Protein AF-A0ABD1Y0M9-F1 (afdb_monomer)

Mean predicted aligned error: 11.29 Å

Organism: NCBI:txid41844

InterPro domains:
  IPR001214 SET domain [PF00856] (174-337)
  IPR001214 SET domain [PS50280] (162-358)
  IPR011990 Tetratricopeptide-like helical domain superfamily [G3DSA:1.25.40.10] (1-141)
  IPR011990 Tetratricopeptide-like helical domain superfamily [SSF48452] (4-120)
  IPR019734 Tetratricopeptide repeat [PS50005] (47-80)
  IPR019734 Tetratricopeptide repeat [SM00028] (5-38)
  IPR019734 Tetratricopeptide repeat [SM00028] (47-80)
  IPR019734 Tetratricopeptide repeat [SM00028] (81-114)
  IPR046341 SET domain superfamily [G3DSA:2.170.270.10] (165-348)
  IPR046341 SET domain superfamily [SSF82199] (162-340)
  IPR053209 Gramillin-biosynthesis-related methyltransferase [PTHR47643] (4-344)

Structure (mmCIF, N/CA/C/O backbone):
data_AF-A0ABD1Y0M9-F1
#
_entry.id   AF-A0ABD1Y0M9-F1
#
loop_
_atom_site.group_PDB
_atom_site.id
_atom_site.type_symbol
_atom_site.label_atom_id
_atom_site.label_alt_id
_atom_site.label_comp_id
_atom_site.label_asym_id
_atom_site.label_entity_id
_atom_site.label_seq_id
_atom_site.pdbx_PDB_ins_code
_atom_site.Cartn_x
_atom_site.Cartn_y
_atom_site.Cartn_z
_atom_site.occupancy
_atom_site.B_iso_or_equiv
_atom_site.auth_seq_id
_atom_site.auth_comp_id
_atom_site.auth_asym_id
_atom_site.auth_atom_id
_atom_site.pdbx_PDB_model_num
ATOM 1 N N . MET A 1 1 ? -15.358 -12.231 31.906 1.00 66.44 1 MET A N 1
ATOM 2 C CA . MET A 1 1 ? -15.657 -11.830 30.512 1.00 66.44 1 MET A CA 1
ATOM 3 C C . MET A 1 1 ? -15.621 -10.315 30.290 1.00 66.44 1 MET A C 1
ATOM 5 O O . MET A 1 1 ? -14.661 -9.851 29.698 1.00 66.44 1 MET A O 1
ATOM 9 N N . ALA A 1 2 ? -16.581 -9.506 30.767 1.00 76.12 2 ALA A N 1
ATOM 10 C CA . ALA A 1 2 ? -16.577 -8.058 30.468 1.00 76.12 2 ALA A CA 1
ATOM 11 C C . ALA A 1 2 ? -15.395 -7.284 31.095 1.00 76.12 2 ALA A C 1
ATOM 13 O O . ALA A 1 2 ? -14.711 -6.540 30.396 1.00 76.12 2 ALA A O 1
ATOM 14 N N . ALA A 1 3 ? -15.109 -7.511 32.383 1.00 83.81 3 ALA A N 1
ATOM 15 C CA . ALA A 1 3 ? -13.965 -6.899 33.075 1.00 83.81 3 ALA A CA 1
ATOM 16 C C . ALA A 1 3 ? -12.609 -7.335 32.486 1.00 83.81 3 ALA A C 1
ATOM 18 O O . ALA A 1 3 ? -11.657 -6.563 32.432 1.00 83.81 3 ALA A O 1
ATOM 19 N N . GLU A 1 4 ? -12.544 -8.572 32.000 1.00 89.62 4 GLU A N 1
ATOM 20 C CA . GLU A 1 4 ? -11.361 -9.136 31.354 1.00 89.62 4 GLU A CA 1
ATOM 21 C C . GLU A 1 4 ? -11.072 -8.460 30.009 1.00 89.62 4 GLU A C 1
ATOM 23 O O . GLU A 1 4 ? -9.933 -8.079 29.746 1.00 89.62 4 GLU A O 1
ATOM 28 N N . ALA A 1 5 ? -12.101 -8.234 29.187 1.00 90.62 5 ALA A N 1
ATOM 29 C CA . ALA A 1 5 ? -11.948 -7.501 27.937 1.00 90.62 5 ALA A CA 1
ATOM 30 C C . ALA A 1 5 ? -11.441 -6.069 28.182 1.00 90.62 5 ALA A C 1
ATOM 32 O O . ALA A 1 5 ? -10.483 -5.635 27.546 1.00 90.62 5 ALA A O 1
ATOM 33 N N . GLU A 1 6 ? -12.000 -5.338 29.147 1.00 91.69 6 GLU A N 1
ATOM 34 C CA . GLU A 1 6 ? -11.505 -3.985 29.442 1.00 91.69 6 GLU A CA 1
ATOM 35 C C . GLU A 1 6 ? -10.061 -3.988 29.973 1.00 91.69 6 GLU A C 1
ATOM 37 O O . GLU A 1 6 ? -9.256 -3.138 29.580 1.00 91.69 6 GLU A O 1
ATOM 42 N N . ALA A 1 7 ? -9.674 -4.990 30.772 1.00 94.75 7 ALA A N 1
ATOM 43 C CA . ALA A 1 7 ? -8.285 -5.163 31.197 1.00 94.75 7 ALA A CA 1
ATOM 44 C C . ALA A 1 7 ? -7.340 -5.419 30.006 1.00 94.75 7 ALA A C 1
ATOM 46 O O . ALA A 1 7 ? -6.258 -4.827 29.931 1.00 94.75 7 ALA A O 1
ATOM 47 N N . LEU A 1 8 ? -7.751 -6.252 29.041 1.00 96.56 8 LEU A N 1
ATOM 48 C CA . LEU A 1 8 ? -6.999 -6.501 27.807 1.00 96.56 8 LEU A CA 1
ATOM 49 C C . LEU A 1 8 ? -6.873 -5.230 26.962 1.00 96.56 8 LEU A C 1
ATOM 51 O O . LEU A 1 8 ? -5.774 -4.905 26.512 1.00 96.56 8 LEU A O 1
ATOM 55 N N . ARG A 1 9 ? -7.952 -4.457 26.811 1.00 94.50 9 ARG A N 1
ATOM 56 C CA . ARG A 1 9 ? -7.934 -3.172 26.098 1.00 94.50 9 ARG A CA 1
ATOM 57 C C . ARG A 1 9 ? -6.963 -2.182 26.741 1.00 94.50 9 ARG A C 1
ATOM 59 O O . ARG A 1 9 ? -6.143 -1.583 26.043 1.00 94.50 9 ARG A O 1
ATOM 66 N N . ALA A 1 10 ? -7.020 -2.024 28.063 1.00 96.50 10 ALA A N 1
ATOM 67 C CA . ALA A 1 10 ? -6.114 -1.145 28.800 1.00 96.50 10 ALA A CA 1
ATOM 68 C C . ALA A 1 10 ? -4.648 -1.591 28.657 1.00 96.50 10 ALA A C 1
ATOM 70 O O . ALA A 1 10 ? -3.761 -0.765 28.420 1.00 96.50 10 ALA A O 1
ATOM 71 N N . LYS A 1 11 ? -4.392 -2.905 28.727 1.00 97.00 11 LYS A N 1
ATOM 72 C CA . LYS A 1 11 ? -3.066 -3.489 28.491 1.00 97.00 11 LYS A CA 1
ATOM 73 C C . LYS A 1 11 ? -2.572 -3.215 27.069 1.00 97.00 11 LYS A C 1
ATOM 75 O O . LYS A 1 11 ? -1.427 -2.794 26.915 1.00 97.00 11 LYS A O 1
ATOM 80 N N . GLY A 1 12 ? -3.423 -3.387 26.057 1.00 96.50 12 GLY A N 1
ATOM 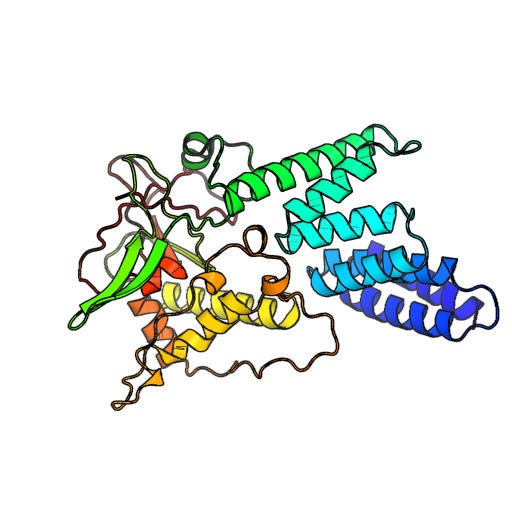81 C CA . GLY A 1 12 ? -3.114 -3.077 24.659 1.00 96.50 12 GLY A CA 1
ATOM 82 C C . GLY A 1 12 ? -2.705 -1.616 24.482 1.00 96.50 12 GLY A C 1
ATOM 83 O O . GLY A 1 12 ? -1.630 -1.336 23.958 1.00 96.50 12 GLY A O 1
ATOM 84 N N . LYS A 1 13 ? -3.483 -0.675 25.037 1.00 96.12 13 LYS A N 1
ATOM 85 C CA . LYS A 1 13 ? -3.160 0.763 25.003 1.00 96.12 13 LYS A CA 1
ATOM 86 C C . LYS A 1 13 ? -1.815 1.076 25.667 1.00 96.12 13 LYS A C 1
ATOM 88 O O . LYS A 1 13 ? -1.035 1.864 25.136 1.00 96.12 13 LYS A O 1
ATOM 93 N N . LYS A 1 14 ? -1.518 0.444 26.807 1.00 97.62 14 LYS A N 1
ATOM 94 C CA . LYS A 1 14 ? -0.235 0.603 27.510 1.00 97.62 14 LYS A CA 1
ATOM 95 C C . LYS A 1 14 ? 0.945 0.066 26.694 1.00 97.62 14 LYS A C 1
ATOM 97 O O . LYS A 1 14 ? 2.016 0.661 26.734 1.00 97.62 14 LYS A O 1
ATOM 102 N N . LEU A 1 15 ? 0.765 -1.041 25.973 1.00 96.62 15 LEU A N 1
ATOM 103 C CA . LEU A 1 15 ? 1.789 -1.590 25.079 1.00 96.62 15 LEU A CA 1
ATOM 104 C C . LEU A 1 15 ? 2.029 -0.675 23.872 1.00 96.62 15 LEU A C 1
ATOM 106 O O . LEU A 1 15 ? 3.187 -0.388 23.577 1.00 96.62 15 LEU A O 1
ATOM 110 N N . CYS A 1 16 ? 0.967 -0.134 23.261 1.00 94.69 16 CYS A N 1
ATOM 111 C CA . CYS A 1 16 ? 1.073 0.886 22.210 1.00 94.69 16 CYS A CA 1
ATOM 112 C C . CYS A 1 16 ? 1.871 2.107 22.681 1.00 94.69 16 CYS A C 1
ATOM 114 O O . CYS A 1 16 ? 2.810 2.521 22.015 1.00 94.69 16 CYS A O 1
ATOM 116 N N . GLY A 1 17 ? 1.560 2.640 23.869 1.00 94.81 17 GLY A N 1
ATOM 117 C CA . GLY A 1 17 ? 2.291 3.778 24.441 1.00 94.81 17 GLY A CA 1
ATOM 118 C C . GLY A 1 17 ? 3.767 3.494 24.757 1.00 94.81 17 GLY A C 1
ATOM 119 O O . GLY A 1 17 ? 4.521 4.423 25.011 1.00 94.81 17 GLY A O 1
ATOM 120 N N . ARG A 1 18 ? 4.186 2.222 24.744 1.00 95.94 18 ARG A N 1
ATOM 121 C CA . ARG A 1 18 ? 5.578 1.779 24.923 1.00 95.94 18 ARG A CA 1
ATOM 122 C C . ARG A 1 18 ? 6.242 1.347 23.611 1.00 95.94 18 ARG A C 1
ATOM 124 O O . ARG A 1 18 ? 7.329 0.785 23.662 1.00 95.94 18 ARG A O 1
ATOM 131 N N . GLY A 1 19 ? 5.575 1.505 22.465 1.00 93.56 19 GLY A N 1
ATOM 132 C CA . GLY A 1 19 ? 6.071 1.037 21.167 1.00 93.56 19 GLY A CA 1
ATOM 133 C C . GLY A 1 19 ? 6.140 -0.491 21.019 1.00 93.56 19 GLY A C 1
ATOM 134 O O . GLY A 1 19 ? 6.746 -0.992 20.079 1.00 93.56 19 GLY A O 1
ATOM 135 N N . ARG A 1 20 ? 5.527 -1.266 21.928 1.00 95.31 20 ARG A N 1
ATOM 136 C CA . ARG A 1 20 ? 5.522 -2.743 21.879 1.00 95.31 20 ARG A CA 1
ATOM 137 C C . ARG A 1 20 ? 4.388 -3.235 20.982 1.00 95.31 20 ARG A C 1
ATOM 139 O O . ARG A 1 20 ? 3.420 -3.832 21.458 1.00 95.31 20 ARG A O 1
ATOM 146 N N . TRP A 1 21 ? 4.489 -2.932 19.690 1.00 93.12 21 TRP A N 1
ATOM 147 C CA . TRP A 1 21 ? 3.417 -3.138 18.716 1.00 93.12 21 TRP A CA 1
ATOM 148 C C . TRP A 1 21 ? 3.050 -4.615 18.530 1.00 93.12 21 TRP A C 1
ATOM 150 O O . TRP A 1 21 ? 1.875 -4.957 18.622 1.00 93.12 21 TRP A O 1
ATOM 160 N N . SER A 1 22 ? 4.027 -5.516 18.388 1.00 93.12 22 SER A N 1
ATOM 161 C CA . SER A 1 22 ? 3.759 -6.949 18.170 1.00 93.12 22 SER A CA 1
ATOM 162 C C . SER A 1 22 ? 2.968 -7.574 19.323 1.00 93.12 22 SER A C 1
ATOM 164 O O . SER A 1 22 ? 2.003 -8.307 19.118 1.00 93.12 22 SER A O 1
ATOM 166 N N . GLU A 1 23 ? 3.307 -7.224 20.564 1.00 95.69 23 GLU A N 1
ATOM 167 C CA . GLU A 1 23 ? 2.558 -7.686 21.735 1.00 95.69 23 GLU A CA 1
ATOM 168 C C . GLU A 1 23 ? 1.188 -7.026 21.851 1.00 95.69 23 GLU A C 1
ATOM 170 O O . GLU A 1 23 ? 0.226 -7.676 22.266 1.00 95.69 23 GLU A O 1
ATOM 175 N N . ALA A 1 24 ? 1.077 -5.748 21.478 1.00 97.12 24 ALA A N 1
ATOM 176 C CA . ALA A 1 24 ? -0.209 -5.068 21.429 1.00 97.12 24 ALA A CA 1
ATOM 177 C C . ALA A 1 24 ? -1.159 -5.760 20.438 1.00 97.12 24 ALA A C 1
ATOM 179 O O . ALA A 1 24 ? -2.334 -5.924 20.762 1.00 97.12 24 ALA A O 1
ATOM 180 N N . ALA A 1 25 ? -0.660 -6.235 19.290 1.00 94.62 25 ALA A N 1
ATOM 181 C CA . ALA A 1 25 ? -1.461 -6.945 18.293 1.00 94.62 25 ALA A CA 1
ATOM 182 C C . ALA A 1 25 ? -2.063 -8.232 18.876 1.00 94.62 25 ALA A C 1
ATOM 184 O O . ALA A 1 25 ? -3.275 -8.448 18.789 1.00 94.62 25 ALA A O 1
ATOM 185 N N 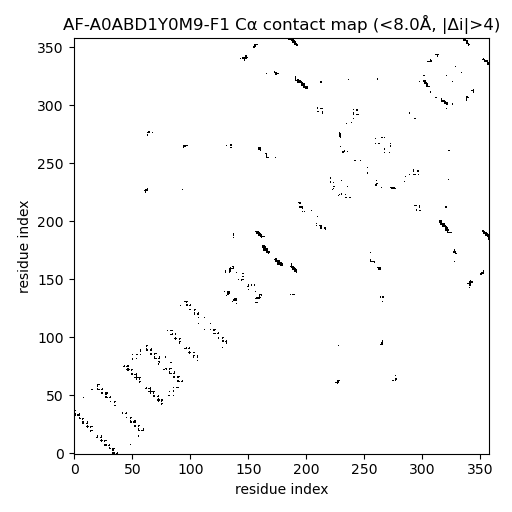. VAL A 1 26 ? -1.243 -9.033 19.568 1.00 96.50 26 VAL A N 1
ATOM 186 C CA . VAL A 1 26 ? -1.692 -10.256 20.257 1.00 96.50 26 VAL A CA 1
ATOM 187 C C . VAL A 1 26 ? -2.724 -9.934 21.340 1.00 96.50 26 VAL A C 1
ATOM 189 O O . VAL A 1 26 ? -3.745 -10.613 21.456 1.00 96.50 26 VAL A O 1
ATOM 192 N N . VAL A 1 27 ? -2.488 -8.888 22.139 1.00 97.62 27 VAL A N 1
ATOM 193 C CA . VAL A 1 27 ? -3.411 -8.486 23.212 1.00 97.62 27 VAL A CA 1
ATOM 194 C C . VAL A 1 27 ? -4.746 -7.990 22.655 1.00 97.62 27 VAL A C 1
ATOM 196 O O . VAL A 1 27 ? -5.787 -8.355 23.200 1.00 97.62 27 VAL A O 1
ATOM 199 N N . TYR A 1 28 ? -4.750 -7.218 21.566 1.00 97.75 28 TYR A N 1
ATOM 200 C CA . TYR A 1 28 ? -5.996 -6.808 20.920 1.00 97.75 28 TYR A CA 1
ATOM 201 C C . TYR A 1 28 ? -6.717 -7.969 20.227 1.00 97.75 28 TYR A C 1
ATOM 203 O O . TYR A 1 28 ? -7.943 -7.975 20.212 1.00 97.75 28 TYR A O 1
ATOM 211 N N . GLY A 1 29 ? -5.998 -8.979 19.722 1.00 96.75 29 GLY A N 1
ATOM 212 C CA . GLY A 1 29 ? -6.616 -10.231 19.271 1.00 96.75 29 GLY A CA 1
ATOM 213 C C . GLY A 1 29 ? -7.406 -10.904 20.394 1.00 96.75 29 GLY A C 1
ATOM 214 O O . GLY A 1 29 ? -8.612 -11.094 20.270 1.00 96.75 29 GLY A O 1
ATOM 215 N N . LYS A 1 30 ? -6.763 -11.107 21.552 1.00 97.06 30 LYS A N 1
ATOM 216 C CA . LYS A 1 30 ? -7.428 -11.643 22.753 1.00 97.06 30 LYS A CA 1
ATOM 217 C C . LYS A 1 30 ? -8.604 -10.778 23.210 1.00 97.06 30 LYS A C 1
ATOM 219 O O . LYS A 1 30 ? -9.618 -11.310 23.647 1.00 97.06 30 LYS A O 1
ATOM 224 N N . TYR A 1 31 ? -8.481 -9.451 23.116 1.00 97.00 31 TYR A N 1
ATOM 225 C CA . TYR A 1 31 ? -9.579 -8.529 23.415 1.00 97.00 31 TYR A CA 1
ATOM 226 C C . TYR A 1 31 ? -10.792 -8.792 22.519 1.00 97.00 31 TYR A C 1
ATOM 228 O O . TYR A 1 31 ? -11.898 -8.938 23.030 1.00 97.00 31 TYR A O 1
ATOM 236 N N . ILE A 1 32 ? -10.586 -8.879 21.203 1.00 96.81 32 ILE A N 1
ATOM 237 C CA . ILE A 1 32 ? -11.658 -9.130 20.233 1.00 96.81 32 ILE A CA 1
ATOM 238 C C . ILE A 1 32 ? -12.340 -10.473 20.526 1.00 96.81 32 ILE A C 1
ATOM 240 O O . ILE A 1 32 ? -13.568 -10.523 20.582 1.00 96.81 32 ILE A O 1
ATOM 244 N N . ASP A 1 33 ? -11.574 -11.532 20.794 1.00 95.50 33 ASP A N 1
ATOM 245 C CA . ASP A 1 33 ? -12.122 -12.861 21.104 1.00 95.50 33 ASP A CA 1
ATOM 246 C C . ASP A 1 33 ? -12.926 -12.870 22.415 1.00 95.50 33 ASP A C 1
ATOM 248 O O . ASP A 1 33 ? -14.038 -13.410 22.486 1.00 95.50 33 ASP A O 1
ATOM 252 N N . ALA A 1 34 ? -12.415 -12.192 23.448 1.00 94.81 34 ALA A N 1
ATOM 253 C CA . ALA A 1 34 ? -13.108 -12.029 24.722 1.00 94.81 34 ALA A CA 1
ATOM 254 C C . ALA A 1 34 ? -14.395 -11.197 24.590 1.00 94.81 34 ALA A C 1
ATOM 256 O O . ALA A 1 34 ? -15.365 -11.451 25.305 1.00 94.81 34 ALA A O 1
ATOM 257 N N . VAL A 1 35 ? -14.425 -10.204 23.694 1.00 95.06 35 VAL A N 1
ATOM 258 C CA . VAL A 1 35 ? -15.628 -9.411 23.394 1.00 95.06 35 VAL A CA 1
ATOM 259 C C . VAL A 1 35 ? -16.645 -10.235 22.608 1.00 95.06 35 VAL A C 1
ATOM 261 O O . VAL A 1 35 ? -17.814 -10.230 22.977 1.00 95.06 35 VAL A O 1
ATOM 264 N N . ARG A 1 36 ? -16.225 -10.995 21.587 1.00 93.31 36 ARG A N 1
ATOM 265 C CA . ARG A 1 36 ? -17.115 -11.886 20.813 1.00 93.31 36 ARG A CA 1
ATOM 266 C C . ARG A 1 36 ? -17.819 -12.926 21.689 1.00 93.31 36 ARG A C 1
ATOM 268 O O . ARG A 1 36 ? -18.944 -13.309 21.399 1.00 93.31 36 ARG A O 1
ATOM 275 N N . SER A 1 37 ? -17.165 -13.349 22.769 1.00 90.12 37 SER A N 1
ATOM 276 C CA . SER A 1 37 ? -17.691 -14.337 23.718 1.00 90.12 37 SER A CA 1
ATOM 277 C C . SER A 1 37 ? -18.644 -13.748 24.775 1.00 90.12 37 SER A C 1
ATOM 279 O O . SER A 1 37 ? -19.160 -14.483 25.619 1.00 90.12 37 SER A O 1
ATOM 281 N N . GLN A 1 38 ? -18.863 -12.427 24.798 1.00 91.06 38 GLN A N 1
ATOM 282 C CA . GLN A 1 38 ? -19.784 -11.787 25.743 1.00 91.06 38 GLN A CA 1
ATOM 283 C C . GLN A 1 38 ? -21.241 -11.930 25.294 1.00 91.06 38 GLN A C 1
ATOM 285 O O . GLN A 1 38 ? -21.560 -11.857 24.112 1.00 91.06 38 GLN A O 1
ATOM 290 N N . LYS A 1 39 ? -22.144 -12.075 26.269 1.00 82.88 39 LYS A N 1
ATOM 291 C CA . LYS A 1 39 ? -23.590 -11.964 26.048 1.00 82.88 39 LYS A CA 1
ATOM 292 C C . LYS A 1 39 ? -23.993 -10.486 26.113 1.00 82.88 39 LYS A C 1
ATOM 294 O O . LYS A 1 39 ? -23.593 -9.802 27.054 1.00 82.88 39 LYS A O 1
ATOM 299 N N . GLY A 1 40 ? -24.797 -10.019 25.158 1.00 82.62 40 GLY A N 1
ATOM 300 C CA . GLY A 1 40 ? -25.313 -8.644 25.109 1.00 82.62 40 GLY A CA 1
ATOM 301 C C . GLY A 1 40 ? -24.724 -7.803 23.974 1.00 82.62 40 GLY A C 1
ATOM 302 O O . GLY A 1 40 ? -24.186 -8.333 23.004 1.00 82.62 40 GLY A O 1
ATOM 303 N N . GLU A 1 41 ? -24.853 -6.481 24.082 1.00 85.62 41 GLU A N 1
ATOM 304 C CA . GLU A 1 41 ? -24.413 -5.550 23.043 1.00 85.62 41 GLU A CA 1
ATOM 305 C C . GLU A 1 41 ? -22.884 -5.397 23.037 1.00 85.62 41 GLU A C 1
ATOM 307 O O . GLU A 1 41 ? -22.274 -4.812 23.931 1.00 85.62 41 GLU A O 1
ATOM 312 N N . VAL A 1 42 ? -22.253 -5.972 22.012 1.00 92.56 42 VAL A N 1
ATOM 313 C CA . VAL A 1 42 ? -20.788 -6.016 21.853 1.00 92.56 42 VAL A CA 1
ATOM 314 C C . VAL A 1 42 ? -20.286 -5.202 20.662 1.00 92.56 42 VAL A C 1
ATOM 316 O O . VAL A 1 42 ? -19.078 -5.047 20.490 1.00 92.56 42 VAL A O 1
ATOM 319 N N . ARG A 1 43 ? -21.203 -4.666 19.845 1.00 94.38 43 ARG A N 1
ATOM 320 C CA . ARG A 1 43 ? -20.916 -3.996 18.569 1.00 94.38 43 ARG A CA 1
ATOM 321 C C . ARG A 1 43 ? -19.874 -2.890 18.722 1.00 94.38 43 ARG A C 1
ATOM 323 O O . ARG A 1 43 ? -18.833 -2.949 18.077 1.00 94.38 43 ARG A O 1
ATOM 330 N N . GLU A 1 44 ? -20.109 -1.940 19.624 1.00 95.06 44 GLU A N 1
ATOM 331 C CA . GLU A 1 44 ? -19.200 -0.812 19.866 1.00 95.06 44 GLU A CA 1
ATOM 332 C C . GLU A 1 44 ? -17.804 -1.278 20.320 1.00 95.06 44 GLU A C 1
ATOM 334 O O . GLU A 1 44 ? -16.776 -0.815 19.823 1.00 95.06 44 GLU A O 1
ATOM 339 N N . LYS A 1 45 ? -17.743 -2.265 21.221 1.00 95.06 45 LYS A N 1
ATOM 340 C CA . LYS A 1 45 ? -16.474 -2.824 21.712 1.00 95.06 45 LYS A CA 1
ATOM 341 C C . LYS A 1 45 ? -15.687 -3.513 20.599 1.00 95.06 45 LYS A C 1
ATOM 343 O O . LYS A 1 45 ? -14.467 -3.367 20.534 1.00 95.06 45 LYS A O 1
ATOM 348 N N . LEU A 1 46 ? -16.369 -4.229 19.703 1.00 96.69 46 LEU A N 1
ATOM 349 C CA . LEU A 1 46 ? -15.739 -4.852 18.539 1.00 96.69 46 LEU A CA 1
ATOM 350 C C . LEU A 1 46 ? -15.193 -3.806 17.566 1.00 96.69 46 LEU A C 1
ATOM 352 O O . LEU A 1 46 ? -14.040 -3.931 17.157 1.00 96.69 46 LEU A O 1
ATOM 356 N N . VAL A 1 47 ? -15.962 -2.752 17.262 1.00 98.06 47 VAL A N 1
ATOM 357 C CA . VAL A 1 47 ? -15.501 -1.619 16.435 1.00 98.06 47 VAL A CA 1
ATOM 358 C C . VAL A 1 47 ? -14.203 -1.052 17.003 1.00 98.06 47 VAL A C 1
ATOM 360 O O . VAL A 1 47 ? -13.210 -0.925 16.288 1.00 98.06 47 VAL A O 1
ATOM 363 N N . ILE A 1 48 ? -14.171 -0.775 18.308 1.00 96.56 48 ILE A N 1
ATOM 364 C CA . ILE A 1 48 ? -12.985 -0.250 18.987 1.00 96.56 48 ILE A CA 1
ATOM 365 C C . ILE A 1 48 ? -11.817 -1.243 18.931 1.00 96.56 48 ILE A C 1
ATOM 367 O O . ILE A 1 48 ? -10.675 -0.830 18.715 1.00 96.56 48 ILE A O 1
ATOM 371 N N . GLY A 1 49 ? -12.084 -2.533 19.135 1.00 97.25 49 GLY A N 1
ATOM 372 C CA . GLY A 1 49 ? -11.081 -3.596 19.119 1.00 97.25 49 GLY A CA 1
ATOM 373 C C . GLY A 1 49 ? -10.382 -3.710 17.778 1.00 97.25 49 GLY A C 1
ATOM 374 O O . GLY A 1 49 ? -9.161 -3.564 17.718 1.00 97.25 49 GLY A O 1
ATOM 375 N N . TYR A 1 50 ? -11.157 -3.892 16.709 1.00 98.44 50 TYR A N 1
ATOM 376 C CA . TYR A 1 50 ? -10.623 -3.944 15.352 1.00 98.44 50 TYR A CA 1
ATOM 377 C C . TYR A 1 50 ? -9.931 -2.639 14.977 1.00 98.44 50 TYR A C 1
ATOM 379 O O . TYR A 1 50 ? -8.797 -2.660 14.521 1.00 98.44 50 TYR A O 1
ATOM 387 N N . SER A 1 51 ? -10.545 -1.486 15.255 1.00 98.44 51 SER A N 1
ATOM 388 C CA . SER A 1 51 ? -9.943 -0.199 14.910 1.00 98.44 51 SER A CA 1
ATOM 389 C C . SER A 1 51 ? -8.590 -0.004 15.607 1.00 98.44 51 SER A C 1
ATOM 391 O O . SER A 1 51 ? -7.623 0.427 14.985 1.00 98.44 51 SER A O 1
ATOM 393 N N . ASN A 1 52 ? -8.475 -0.332 16.898 1.00 98.00 52 ASN A N 1
ATOM 394 C CA . ASN A 1 52 ? -7.200 -0.220 17.608 1.00 98.00 52 ASN A CA 1
ATOM 395 C C . ASN A 1 52 ? -6.166 -1.232 17.116 1.00 98.00 52 ASN A C 1
ATOM 397 O O . ASN A 1 52 ? -4.993 -0.878 17.020 1.00 98.00 52 ASN A O 1
ATOM 401 N N . ARG A 1 53 ? -6.581 -2.459 16.784 1.00 97.94 53 ARG A N 1
ATOM 402 C CA . ARG A 1 53 ? -5.677 -3.460 16.217 1.00 97.94 53 ARG A CA 1
ATOM 403 C C . ARG A 1 53 ? -5.198 -3.060 14.818 1.00 97.94 53 ARG A C 1
ATOM 405 O O . ARG A 1 53 ? -4.009 -3.185 14.559 1.00 97.94 53 ARG A O 1
ATOM 412 N N . ALA A 1 54 ? -6.053 -2.441 14.001 1.00 98.19 54 ALA A N 1
ATOM 413 C CA . ALA A 1 54 ? -5.671 -1.847 12.722 1.00 98.19 54 ALA A CA 1
ATOM 414 C C . ALA A 1 54 ? -4.574 -0.783 12.876 1.00 98.19 54 ALA A C 1
ATOM 416 O O . ALA A 1 54 ? -3.629 -0.768 12.098 1.00 98.19 54 ALA A O 1
ATOM 417 N N . GLU A 1 55 ? -4.634 0.074 13.906 1.00 97.94 55 GLU A N 1
ATOM 418 C CA . GLU A 1 55 ? -3.524 1.002 14.185 1.00 97.94 55 GLU A CA 1
ATOM 419 C C . GLU A 1 55 ? -2.230 0.260 14.483 1.00 97.94 55 GLU A C 1
ATOM 421 O O . GLU A 1 55 ? -1.182 0.623 13.967 1.00 97.94 55 GLU A O 1
ATOM 426 N N . VAL A 1 56 ? -2.295 -0.777 15.319 1.00 97.38 56 VAL A N 1
ATOM 427 C CA . VAL A 1 56 ? -1.112 -1.569 15.654 1.00 97.38 56 VAL A CA 1
ATOM 428 C C . VAL A 1 56 ? -0.529 -2.222 14.404 1.00 97.38 56 VAL A C 1
ATOM 430 O O . VAL A 1 56 ? 0.684 -2.192 14.223 1.00 97.38 56 VAL A O 1
ATOM 433 N N . TRP A 1 57 ? -1.376 -2.744 13.518 1.00 94.38 57 TRP A N 1
ATOM 434 C CA . TRP A 1 57 ? -0.947 -3.293 12.238 1.00 94.38 57 TRP A CA 1
ATOM 435 C C . TRP A 1 57 ? -0.300 -2.247 11.328 1.00 94.38 57 TRP A C 1
ATOM 437 O O . TRP A 1 57 ? 0.742 -2.538 10.751 1.00 94.38 57 TRP A O 1
ATOM 447 N N . LEU A 1 58 ? -0.825 -1.016 11.271 1.00 93.38 58 LEU A N 1
ATOM 448 C CA . LEU A 1 58 ? -0.178 0.088 10.548 1.00 93.38 58 LEU A CA 1
ATOM 449 C C . LEU A 1 58 ? 1.229 0.382 11.088 1.00 93.38 58 LEU A C 1
ATOM 451 O O . LEU A 1 58 ? 2.145 0.603 10.302 1.00 93.38 58 LEU A O 1
ATOM 455 N N . GLN A 1 59 ? 1.415 0.362 12.412 1.00 94.75 59 GLN A N 1
ATOM 456 C CA . GLN A 1 59 ? 2.726 0.590 13.040 1.00 94.75 59 GLN A CA 1
ATOM 457 C C . GLN A 1 59 ? 3.697 -0.578 12.822 1.00 94.75 59 GLN A C 1
ATOM 459 O O . GLN A 1 59 ? 4.904 -0.374 12.738 1.00 94.75 59 GLN A O 1
ATOM 464 N N . LEU A 1 60 ? 3.171 -1.798 12.695 1.00 88.25 60 LEU A N 1
ATOM 465 C CA . LEU A 1 60 ? 3.926 -2.991 12.296 1.00 88.25 60 LEU A CA 1
ATOM 466 C C . LEU A 1 60 ? 4.166 -3.075 10.785 1.00 88.25 60 LEU A C 1
ATOM 468 O O . LEU A 1 60 ? 4.769 -4.041 10.331 1.00 88.25 60 LEU A O 1
ATOM 472 N N . GLN A 1 61 ? 3.673 -2.099 10.020 1.00 87.69 61 GLN A N 1
ATOM 473 C CA . GLN A 1 61 ? 3.691 -2.085 8.559 1.00 87.69 61 GLN A CA 1
ATOM 474 C C . GLN A 1 61 ? 2.964 -3.281 7.909 1.00 87.69 61 GLN A C 1
ATOM 476 O O . GLN A 1 61 ? 3.102 -3.558 6.722 1.00 87.69 61 GLN A O 1
ATOM 481 N N . ASN A 1 62 ? 2.095 -3.958 8.661 1.00 85.75 62 ASN A N 1
ATOM 482 C CA . ASN A 1 62 ? 1.226 -5.002 8.137 1.00 85.75 62 ASN A CA 1
ATOM 483 C C . ASN A 1 62 ? -0.079 -4.376 7.620 1.00 85.75 62 ASN A C 1
ATOM 485 O O . ASN A 1 62 ? -1.139 -4.434 8.248 1.00 85.75 62 ASN A O 1
ATOM 489 N N . TYR A 1 63 ? 0.017 -3.689 6.484 1.00 87.12 63 TYR A N 1
ATOM 490 C CA . TYR A 1 63 ? -1.072 -2.871 5.935 1.00 87.12 63 TYR A CA 1
ATOM 491 C C . TYR A 1 63 ? -2.284 -3.701 5.497 1.00 87.12 63 TYR A C 1
ATOM 493 O O . TYR A 1 63 ? -3.419 -3.249 5.600 1.00 87.12 63 TYR A O 1
ATOM 501 N N . ALA A 1 64 ? -2.024 -4.941 5.100 1.00 84.19 64 ALA A N 1
ATOM 502 C CA . ALA A 1 64 ? -2.975 -6.013 4.861 1.00 84.19 64 ALA A CA 1
ATOM 503 C C . ALA A 1 64 ? -3.964 -6.234 6.013 1.00 84.19 64 ALA A C 1
ATOM 505 O O . ALA A 1 64 ? -5.169 -6.011 5.888 1.00 84.19 64 ALA A O 1
ATOM 506 N N . ASN A 1 65 ? -3.427 -6.622 7.171 1.00 87.94 65 ASN A N 1
ATOM 507 C CA . ASN A 1 65 ? -4.216 -6.849 8.374 1.00 87.94 65 ASN A CA 1
ATOM 508 C C . ASN A 1 65 ? -4.840 -5.548 8.892 1.00 87.94 65 ASN A C 1
ATOM 510 O O . ASN A 1 65 ? -5.936 -5.567 9.452 1.00 87.94 65 ASN A O 1
ATOM 514 N N . ALA A 1 66 ? -4.166 -4.408 8.696 1.00 93.50 66 ALA A N 1
ATOM 515 C CA . ALA A 1 66 ? -4.736 -3.108 9.026 1.00 93.50 66 ALA A CA 1
ATOM 516 C C . ALA A 1 66 ? -5.990 -2.794 8.200 1.00 93.50 66 ALA A C 1
ATOM 518 O O . ALA A 1 66 ? -6.959 -2.279 8.759 1.00 93.50 66 ALA A O 1
ATOM 519 N N . LEU A 1 67 ? -5.970 -3.099 6.898 1.00 93.62 67 LEU A N 1
ATOM 520 C CA . LEU A 1 67 ? -7.107 -2.908 6.006 1.00 93.62 67 LEU A CA 1
ATOM 521 C C . LEU A 1 67 ? -8.277 -3.811 6.416 1.00 93.62 67 LEU A C 1
ATOM 523 O O . LEU A 1 67 ? -9.356 -3.283 6.670 1.00 93.62 67 LEU A O 1
ATOM 527 N N . ASP A 1 68 ? -8.046 -5.118 6.590 1.00 93.12 68 ASP A N 1
ATOM 528 C CA . ASP A 1 68 ? -9.080 -6.081 7.018 1.00 93.12 68 ASP A CA 1
ATOM 529 C C . ASP A 1 68 ? -9.721 -5.674 8.357 1.00 93.12 68 ASP A C 1
ATOM 531 O O . ASP A 1 68 ? -10.945 -5.599 8.480 1.00 93.12 68 ASP A O 1
ATOM 535 N N . ASP A 1 69 ? -8.919 -5.322 9.367 1.00 97.38 69 ASP A N 1
ATOM 536 C CA . ASP A 1 69 ? -9.460 -4.871 10.651 1.00 97.38 69 ASP A CA 1
ATOM 537 C C . ASP A 1 69 ? -10.218 -3.538 10.533 1.00 97.38 69 ASP A C 1
ATOM 539 O O . ASP A 1 69 ? -11.279 -3.365 11.142 1.00 97.38 69 ASP A O 1
ATOM 543 N N . ALA A 1 70 ? -9.713 -2.579 9.753 1.00 98.06 70 ALA A N 1
ATOM 544 C CA . ALA A 1 70 ? -10.421 -1.323 9.532 1.00 98.06 70 ALA A CA 1
ATOM 545 C C . ALA A 1 70 ? -11.770 -1.563 8.836 1.00 98.06 70 ALA A C 1
ATOM 547 O O . ALA A 1 70 ? -12.769 -0.967 9.238 1.00 98.06 70 ALA A O 1
ATOM 548 N N . GLU A 1 71 ? -11.827 -2.463 7.856 1.00 97.00 71 GLU A N 1
ATOM 549 C CA . GLU A 1 71 ? -13.056 -2.832 7.156 1.00 97.00 71 GLU A CA 1
ATOM 550 C C . GLU A 1 71 ? -14.044 -3.554 8.060 1.00 97.00 71 GLU A C 1
ATOM 552 O O . GLU A 1 71 ? -15.198 -3.143 8.119 1.00 97.00 71 GLU A O 1
ATOM 557 N N . ARG A 1 72 ? -13.601 -4.524 8.866 1.00 97.25 72 ARG A N 1
ATOM 558 C CA . ARG A 1 72 ? -14.465 -5.183 9.863 1.00 97.25 72 ARG A CA 1
ATOM 559 C C . ARG A 1 72 ? -15.055 -4.193 10.857 1.00 97.25 72 ARG A C 1
ATOM 561 O O . ARG A 1 72 ? -16.223 -4.308 11.230 1.00 97.25 72 ARG A O 1
ATOM 568 N N . ALA A 1 73 ? -14.270 -3.206 11.284 1.00 98.25 73 ALA A N 1
ATOM 569 C CA . ALA A 1 73 ? -14.777 -2.131 12.125 1.00 98.25 73 ALA A CA 1
ATOM 570 C C . ALA A 1 73 ? -15.843 -1.295 11.398 1.00 98.25 73 ALA A C 1
ATOM 572 O O . ALA A 1 73 ? -16.840 -0.939 12.015 1.00 98.25 73 ALA A O 1
ATOM 573 N N . LEU A 1 74 ? -15.659 -1.004 10.107 1.00 97.94 74 LEU A N 1
ATOM 574 C CA . LEU A 1 74 ? -16.592 -0.211 9.296 1.00 97.94 74 LEU A CA 1
ATOM 575 C C . LEU A 1 74 ? -17.846 -0.988 8.877 1.00 97.94 74 LEU A C 1
ATOM 577 O O . LEU A 1 74 ? -18.903 -0.386 8.744 1.00 97.94 74 LEU A O 1
ATOM 581 N N . THR A 1 75 ? -17.780 -2.312 8.731 1.00 97.62 75 THR A N 1
ATOM 582 C CA . THR A 1 75 ? -18.975 -3.157 8.578 1.00 97.62 75 THR A CA 1
ATOM 583 C C . THR A 1 75 ? -19.869 -3.047 9.810 1.00 97.62 75 THR A C 1
ATOM 585 O O . THR A 1 75 ? -21.093 -3.039 9.702 1.00 97.62 75 THR A O 1
ATOM 588 N N . LEU A 1 76 ? -19.257 -2.943 10.994 1.00 97.25 76 LEU A N 1
ATOM 589 C CA . LEU A 1 76 ? -19.979 -2.770 12.246 1.00 97.25 76 LEU A CA 1
ATOM 590 C C . LEU A 1 76 ? -20.398 -1.318 12.480 1.00 97.25 76 LEU A C 1
ATOM 592 O O . LEU A 1 76 ? -21.491 -1.104 12.980 1.00 97.25 76 LEU A O 1
ATOM 596 N N . ASP A 1 77 ? -19.590 -0.320 12.148 1.00 97.19 77 ASP A N 1
ATOM 597 C CA . ASP A 1 77 ? -19.923 1.099 12.317 1.00 97.19 77 ASP A CA 1
ATOM 598 C C . ASP A 1 77 ? -19.369 1.923 11.139 1.00 97.19 77 ASP A C 1
ATOM 600 O O . ASP A 1 77 ? -18.247 2.436 11.208 1.00 97.19 77 ASP A O 1
ATOM 604 N N . PRO A 1 78 ? -20.135 2.046 10.034 1.00 96.12 78 PRO A N 1
ATOM 605 C CA . PRO A 1 78 ? -19.682 2.728 8.821 1.00 96.12 78 PRO A CA 1
ATOM 606 C C . PRO A 1 78 ? -19.190 4.173 9.022 1.00 96.12 78 PRO A C 1
ATOM 608 O O . PRO A 1 78 ? -18.193 4.555 8.403 1.00 96.12 78 PRO A O 1
ATOM 611 N N . PRO A 1 79 ? -19.817 5.017 9.869 1.00 94.56 79 PRO A N 1
ATOM 612 C CA . PRO A 1 79 ? -19.331 6.375 10.085 1.00 94.56 79 PRO A CA 1
ATOM 613 C C . PRO A 1 79 ? -18.100 6.477 11.002 1.00 94.56 79 PRO A C 1
ATOM 615 O O . PRO A 1 79 ? -17.595 7.598 11.143 1.00 94.56 79 PRO A O 1
ATOM 618 N N . HIS A 1 80 ? -17.592 5.380 11.584 1.00 96.31 80 HIS A N 1
ATOM 619 C CA . HIS A 1 80 ? -16.517 5.408 12.582 1.00 96.31 80 HIS A CA 1
ATOM 620 C C . HIS A 1 80 ? -15.233 6.079 12.062 1.00 96.31 80 HIS A C 1
ATOM 622 O O . HIS A 1 80 ? -14.444 5.504 11.302 1.00 96.31 80 HIS A O 1
ATOM 628 N N . LEU A 1 81 ? -14.986 7.306 12.534 1.00 95.81 81 LEU A N 1
ATOM 629 C CA . LEU A 1 81 ? -13.950 8.202 12.013 1.00 95.81 81 LEU A CA 1
ATOM 630 C C . LEU A 1 81 ? -12.549 7.574 12.015 1.00 95.81 81 LEU A C 1
ATOM 632 O O . LEU A 1 81 ? -11.850 7.602 11.004 1.00 95.81 81 LEU A O 1
ATOM 636 N N . LYS A 1 82 ? -12.137 6.973 13.138 1.00 96.19 82 LYS A N 1
ATOM 637 C CA . LYS A 1 82 ? -10.787 6.400 13.271 1.00 96.19 82 LYS A CA 1
ATOM 638 C C . LYS A 1 82 ? -10.572 5.212 12.339 1.00 96.19 82 LYS A C 1
ATOM 640 O O . LYS A 1 82 ? -9.470 5.051 11.826 1.00 96.19 82 LYS A O 1
ATOM 645 N N . SER A 1 83 ? -11.602 4.397 12.103 1.00 98.12 83 SER A N 1
ATOM 646 C CA . SER A 1 83 ? -11.492 3.265 11.174 1.00 98.12 83 SER A CA 1
ATOM 647 C C . SER A 1 83 ? -11.404 3.728 9.726 1.00 98.12 83 SER A C 1
ATOM 649 O O . SER A 1 83 ? -10.587 3.187 8.992 1.00 98.12 83 SER A O 1
ATOM 651 N N . LEU A 1 84 ? -12.149 4.767 9.330 1.00 98.06 84 LEU A N 1
ATOM 652 C CA . LEU A 1 84 ? -12.025 5.364 7.994 1.00 98.06 84 LEU A CA 1
ATOM 653 C C . LEU A 1 84 ? -10.610 5.894 7.742 1.00 98.06 84 LEU A C 1
ATOM 655 O O . LEU A 1 84 ? -10.013 5.596 6.712 1.00 98.06 84 LEU A O 1
ATOM 659 N N . VAL A 1 85 ? -10.037 6.624 8.706 1.00 97.62 85 VAL A N 1
ATOM 660 C CA . VAL A 1 85 ? -8.664 7.141 8.580 1.00 97.62 85 VAL A CA 1
ATOM 661 C C . VAL A 1 85 ? -7.650 6.002 8.488 1.00 97.62 85 VAL A C 1
ATOM 663 O O . VAL A 1 85 ? -6.730 6.056 7.674 1.00 97.62 85 VAL A O 1
ATOM 666 N N . ARG A 1 86 ? -7.810 4.951 9.300 1.00 98.12 86 ARG A N 1
ATOM 667 C CA . ARG A 1 86 ? -6.931 3.773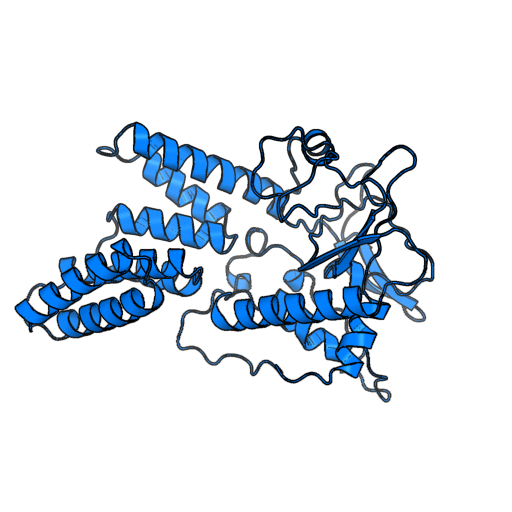 9.270 1.00 98.12 86 ARG A CA 1
ATOM 668 C C . ARG A 1 86 ? -7.050 3.007 7.954 1.00 98.12 86 ARG A C 1
ATOM 670 O O . ARG A 1 86 ? -6.017 2.637 7.409 1.00 98.12 86 ARG A O 1
ATOM 677 N N . LYS A 1 87 ? -8.263 2.864 7.407 1.00 97.88 87 LYS A N 1
ATOM 678 C CA . LYS A 1 87 ? -8.503 2.298 6.072 1.00 97.88 87 LYS A CA 1
ATOM 679 C C . LYS A 1 87 ? -7.786 3.111 4.994 1.00 97.88 87 LYS A C 1
ATOM 681 O O . LYS A 1 87 ? -7.031 2.538 4.220 1.00 97.88 87 LYS A O 1
ATOM 686 N N . ALA A 1 88 ? -7.947 4.435 4.980 1.00 97.88 88 ALA A N 1
ATOM 687 C CA . ALA A 1 88 ? -7.284 5.299 4.001 1.00 97.88 88 ALA A CA 1
ATOM 688 C C . ALA A 1 88 ? -5.749 5.220 4.093 1.00 97.88 88 ALA A C 1
ATOM 690 O O . ALA A 1 88 ? -5.070 5.109 3.077 1.00 97.88 88 ALA A O 1
ATOM 691 N N . ARG A 1 89 ? -5.193 5.204 5.314 1.00 95.94 89 ARG A N 1
ATOM 692 C CA . ARG A 1 89 ? -3.750 5.011 5.543 1.00 95.94 89 ARG A CA 1
ATOM 693 C C . ARG A 1 89 ? -3.265 3.640 5.069 1.00 95.94 89 ARG A C 1
ATOM 695 O O . ARG A 1 89 ? -2.214 3.572 4.441 1.00 95.94 89 ARG A O 1
ATOM 702 N N . ALA A 1 90 ? -4.019 2.576 5.351 1.00 93.38 90 ALA A N 1
ATOM 703 C CA . ALA A 1 90 ? -3.694 1.224 4.903 1.00 93.38 90 ALA A CA 1
ATOM 704 C C . ALA A 1 90 ? -3.715 1.129 3.371 1.00 93.38 90 ALA A C 1
ATOM 706 O O . ALA A 1 90 ? -2.759 0.631 2.790 1.00 93.38 90 ALA A O 1
ATOM 707 N N . LEU A 1 91 ? -4.740 1.684 2.715 1.00 93.25 91 LEU A N 1
ATOM 708 C CA . LEU A 1 91 ? -4.834 1.745 1.252 1.00 93.25 91 LEU A CA 1
ATOM 709 C C . LEU A 1 91 ? -3.666 2.523 0.635 1.00 93.25 91 LEU A C 1
ATOM 711 O O . LEU A 1 91 ? -3.030 2.015 -0.282 1.00 93.25 91 LEU A O 1
ATOM 715 N N . SER A 1 92 ? -3.319 3.703 1.164 1.00 91.81 92 SER A N 1
ATOM 716 C CA . SER A 1 92 ? -2.144 4.456 0.697 1.00 91.81 92 SER A CA 1
ATOM 717 C C . SER A 1 92 ? -0.848 3.654 0.826 1.00 91.81 92 SER A C 1
ATOM 719 O O . SER A 1 92 ? -0.018 3.686 -0.077 1.00 91.81 92 SER A O 1
ATOM 721 N N . ALA A 1 93 ? -0.670 2.927 1.932 1.00 87.56 93 ALA A N 1
ATOM 722 C CA . ALA A 1 93 ? 0.518 2.108 2.165 1.00 87.56 93 ALA A CA 1
ATOM 723 C C . ALA A 1 93 ? 0.555 0.842 1.286 1.00 87.56 93 ALA A C 1
ATOM 725 O O . ALA A 1 93 ? 1.624 0.401 0.878 1.00 87.56 93 ALA A O 1
ATOM 726 N N . LEU A 1 94 ? -0.616 0.313 0.922 1.00 85.25 94 LEU A N 1
ATOM 727 C CA . LEU A 1 94 ? -0.797 -0.720 -0.104 1.00 85.25 94 LEU A CA 1
ATOM 728 C C . LEU A 1 94 ? -0.731 -0.157 -1.535 1.00 85.25 94 LEU A C 1
ATOM 730 O O . LEU A 1 94 ? -1.012 -0.874 -2.488 1.00 85.25 94 LEU A O 1
ATOM 734 N N . LYS A 1 95 ? -0.364 1.121 -1.693 1.00 88.88 95 LYS A N 1
ATOM 735 C CA . LYS A 1 95 ? -0.276 1.841 -2.969 1.00 88.88 95 LYS A CA 1
ATOM 736 C C . LYS A 1 95 ? -1.597 1.960 -3.735 1.00 88.88 95 LYS A C 1
ATOM 738 O O . LYS A 1 95 ? -1.594 2.284 -4.914 1.00 88.88 95 LYS A O 1
ATOM 743 N N . LEU A 1 96 ? -2.738 1.768 -3.082 1.00 90.88 96 LEU A N 1
ATOM 744 C CA . LEU A 1 96 ? -4.084 1.931 -3.646 1.00 90.88 96 LEU A CA 1
ATOM 745 C C . LEU A 1 96 ? -4.534 3.384 -3.490 1.00 90.88 96 LEU A C 1
ATOM 747 O O . LEU A 1 96 ? -5.468 3.723 -2.759 1.00 90.88 96 LEU A O 1
ATOM 751 N N . TYR A 1 97 ? -3.790 4.274 -4.137 1.00 93.81 97 TYR A N 1
ATOM 752 C CA . TYR A 1 97 ? -3.891 5.710 -3.924 1.00 93.81 97 TYR A CA 1
ATOM 753 C C . TYR A 1 97 ? -5.231 6.301 -4.359 1.00 93.81 97 TYR A C 1
ATOM 755 O O . TYR A 1 97 ? -5.715 7.227 -3.708 1.00 93.81 97 TYR A O 1
ATOM 763 N N . LYS A 1 98 ? -5.845 5.789 -5.433 1.00 95.31 98 LYS A N 1
ATOM 764 C CA . LYS A 1 98 ? -7.173 6.239 -5.876 1.00 95.31 98 LYS A CA 1
ATOM 765 C C . LYS A 1 98 ? -8.232 5.983 -4.800 1.00 95.31 98 LYS A C 1
ATOM 767 O O . LYS A 1 98 ? -9.029 6.865 -4.481 1.00 95.31 98 LYS A O 1
ATOM 772 N N . ASP A 1 99 ? -8.199 4.793 -4.212 1.00 94.62 99 ASP A N 1
ATOM 773 C CA . ASP A 1 99 ? -9.177 4.365 -3.214 1.00 94.62 99 ASP A CA 1
ATOM 774 C C . ASP A 1 99 ? -8.952 5.123 -1.895 1.00 94.62 99 ASP A C 1
ATOM 776 O O . ASP A 1 99 ? -9.899 5.592 -1.261 1.00 94.62 99 ASP A O 1
ATOM 780 N N . ALA A 1 100 ? -7.687 5.348 -1.521 1.00 96.75 100 ALA A N 1
ATOM 781 C CA . ALA A 1 100 ? -7.331 6.184 -0.380 1.00 96.75 100 ALA A CA 1
ATOM 782 C C . ALA A 1 100 ? -7.790 7.645 -0.545 1.00 96.75 100 ALA A C 1
ATOM 784 O O . ALA A 1 100 ? -8.326 8.225 0.404 1.00 96.75 100 ALA A O 1
ATOM 785 N N . GLN A 1 101 ? -7.617 8.238 -1.736 1.00 97.25 101 GLN A N 1
ATOM 786 C CA . GLN A 1 101 ? -8.067 9.604 -2.038 1.00 97.25 101 GLN A CA 1
ATOM 787 C C . GLN A 1 101 ? -9.560 9.774 -1.790 1.00 97.25 101 GLN A C 1
ATOM 789 O O . GLN A 1 101 ? -9.940 10.688 -1.062 1.00 97.25 101 GLN A O 1
ATOM 794 N N . SER A 1 102 ? -10.383 8.866 -2.326 1.00 97.38 102 SER A N 1
ATOM 795 C CA . SER A 1 102 ? -11.838 8.925 -2.155 1.00 97.38 102 SER A CA 1
ATOM 796 C C . SER A 1 102 ? -12.224 8.997 -0.675 1.00 97.38 102 SER A C 1
ATOM 798 O O . SER A 1 102 ? -13.047 9.821 -0.281 1.00 97.38 102 SER A O 1
ATOM 800 N N . ILE A 1 103 ? -11.582 8.188 0.175 1.00 97.81 103 ILE A N 1
ATOM 801 C CA . ILE A 1 103 ? -11.869 8.185 1.614 1.00 97.81 103 ILE A CA 1
ATOM 802 C C . ILE A 1 103 ? -11.392 9.480 2.281 1.00 97.81 103 ILE A C 1
ATOM 804 O O . ILE A 1 103 ? -12.109 10.032 3.117 1.00 97.81 103 ILE A O 1
ATOM 808 N N . PHE A 1 104 ? -10.201 9.986 1.945 1.00 98.06 104 PHE A N 1
ATOM 809 C CA . PHE A 1 104 ? -9.714 11.249 2.508 1.00 98.06 104 PHE A CA 1
ATOM 810 C C . PHE A 1 104 ? -10.591 12.443 2.111 1.00 98.06 104 PHE A C 1
ATOM 812 O O . PHE A 1 104 ? -10.857 13.304 2.951 1.00 98.06 104 PHE A O 1
ATOM 819 N N . GLU A 1 105 ? -11.069 12.493 0.869 1.00 97.56 105 GLU A N 1
ATOM 820 C CA . GLU A 1 105 ? -12.001 13.522 0.402 1.00 97.56 105 GLU A CA 1
ATOM 821 C C . GLU A 1 105 ? -13.313 13.488 1.185 1.00 97.56 105 GLU A C 1
ATOM 823 O O . GLU A 1 105 ? -13.788 14.529 1.645 1.00 97.56 105 GLU A O 1
ATOM 828 N N . ASP A 1 106 ? -13.874 12.300 1.399 1.00 96.06 106 ASP A N 1
ATOM 829 C CA . ASP A 1 106 ? -15.105 12.144 2.171 1.00 96.06 106 ASP A CA 1
ATOM 830 C C . ASP A 1 106 ? -14.912 12.488 3.648 1.00 96.06 106 ASP A C 1
ATOM 832 O O . ASP A 1 106 ? -15.769 13.128 4.258 1.00 96.06 106 ASP A O 1
ATOM 836 N N . LEU A 1 107 ? -13.757 12.147 4.222 1.00 96.25 107 LEU A N 1
ATOM 837 C CA . LEU A 1 107 ? -13.389 12.559 5.574 1.00 96.25 107 LEU A CA 1
ATOM 838 C C . LEU A 1 107 ? -13.312 14.084 5.711 1.00 96.25 107 LEU A C 1
ATOM 840 O O . LEU A 1 107 ? -13.792 14.626 6.702 1.00 96.25 107 LEU A O 1
ATOM 844 N N . LEU A 1 108 ? -12.758 14.797 4.728 1.00 96.12 108 LEU A N 1
ATOM 845 C CA . LEU A 1 108 ? -12.640 16.260 4.774 1.00 96.12 108 LEU A CA 1
ATOM 846 C C . LEU A 1 108 ? -13.995 16.982 4.723 1.00 96.12 108 LEU A C 1
ATOM 848 O O . LEU A 1 108 ? -14.119 18.079 5.286 1.00 96.12 108 LEU A O 1
ATOM 852 N N . LYS A 1 109 ? -15.002 16.357 4.098 1.00 94.19 109 LYS A N 1
ATOM 853 C CA . LYS A 1 109 ? -16.391 16.841 4.051 1.00 94.19 109 LYS A CA 1
ATOM 854 C C . LYS A 1 109 ? -17.137 16.646 5.375 1.00 94.19 109 LYS A C 1
ATOM 856 O O . LYS A 1 109 ? -18.152 17.299 5.574 1.00 94.19 109 LYS A O 1
ATOM 861 N N . LYS A 1 110 ? -16.663 15.776 6.277 1.00 91.88 110 LYS A N 1
ATOM 862 C CA . LYS A 1 110 ? -17.338 15.536 7.561 1.00 91.88 110 LYS A CA 1
ATOM 863 C C . LYS A 1 110 ? -17.237 16.740 8.500 1.00 91.88 110 LYS A C 1
ATOM 865 O O . LYS A 1 110 ? -16.185 17.383 8.636 1.00 91.88 110 LYS A O 1
ATOM 870 N N . ASP A 1 111 ? -18.339 16.985 9.196 1.00 88.12 111 ASP A N 1
ATOM 871 C CA . ASP A 1 111 ? -18.421 17.926 10.308 1.00 88.12 111 ASP A CA 1
ATOM 872 C C . ASP A 1 111 ? -17.852 17.312 11.595 1.00 88.12 111 ASP A C 1
ATOM 874 O O . ASP A 1 111 ? -17.697 16.096 11.717 1.00 88.12 111 ASP A O 1
ATOM 878 N N . GLY A 1 112 ? -17.499 18.159 12.564 1.00 86.31 112 GLY A N 1
ATOM 879 C CA . GLY A 1 112 ? -16.979 17.715 13.866 1.00 86.31 112 GLY A CA 1
ATOM 880 C C . GLY A 1 112 ? -15.515 17.262 13.867 1.00 86.31 112 GLY A C 1
ATOM 881 O O . GLY A 1 112 ? -15.019 16.821 14.900 1.00 86.31 112 GLY A O 1
ATOM 882 N N . ILE A 1 113 ? -14.811 17.391 12.739 1.00 91.00 113 ILE A N 1
ATOM 883 C CA . ILE A 1 113 ? -13.355 17.244 12.676 1.00 91.00 113 ILE A CA 1
ATOM 884 C C . ILE A 1 113 ? -12.706 18.619 12.836 1.00 91.00 113 ILE A C 1
ATOM 886 O O . ILE A 1 113 ? -13.022 19.539 12.077 1.00 91.00 113 ILE A O 1
ATOM 890 N N . ASP A 1 114 ? -11.788 18.746 13.793 1.00 92.94 114 ASP A N 1
ATOM 891 C CA . ASP A 1 114 ? -11.062 19.989 14.040 1.00 92.94 114 ASP A CA 1
ATOM 892 C C . ASP A 1 114 ? -10.146 20.395 12.865 1.00 92.94 114 ASP A C 1
ATOM 894 O O . ASP A 1 114 ? -9.796 19.602 11.983 1.00 92.94 114 ASP A O 1
ATOM 898 N N . ALA A 1 115 ? -9.791 21.681 12.819 1.00 92.50 115 ALA A N 1
ATOM 899 C CA . ALA A 1 115 ? -9.043 22.257 11.705 1.00 92.50 115 ALA A CA 1
ATOM 900 C C . ALA A 1 115 ? -7.625 21.676 11.567 1.00 92.50 115 ALA A C 1
ATOM 902 O O . ALA A 1 115 ? -7.141 21.519 10.442 1.00 92.50 115 ALA A O 1
ATOM 903 N N . GLU A 1 116 ? -6.983 21.340 12.686 1.00 93.50 116 GLU A N 1
ATOM 904 C CA . GLU A 1 116 ? -5.635 20.772 12.722 1.00 93.50 116 GLU A CA 1
ATOM 905 C C . GLU A 1 116 ? -5.633 19.367 12.111 1.00 93.50 116 GLU A C 1
ATOM 907 O O . GLU A 1 116 ? -4.856 19.072 11.201 1.00 93.50 116 GLU A O 1
ATOM 912 N N . TYR A 1 117 ? -6.590 18.527 12.498 1.00 93.25 117 TYR A N 1
ATOM 913 C CA . TYR A 1 117 ? -6.733 17.189 11.953 1.00 93.25 117 TYR A CA 1
ATOM 914 C C . TYR A 1 117 ? -7.152 17.214 10.483 1.00 93.25 117 TYR A C 1
ATOM 916 O O . TYR A 1 117 ? -6.612 16.452 9.675 1.00 93.25 117 TYR A O 1
ATOM 924 N N . LYS A 1 118 ? -8.030 18.147 10.076 1.00 94.50 118 LYS A N 1
ATOM 925 C CA . LYS A 1 118 ? -8.312 18.378 8.646 1.00 94.50 118 LYS A CA 1
ATOM 926 C C . LYS A 1 118 ? -7.041 18.734 7.873 1.00 94.50 118 LYS A C 1
ATOM 928 O O . LYS A 1 118 ? -6.907 18.312 6.727 1.00 94.50 118 LYS A O 1
ATOM 933 N N . GLN A 1 119 ? -6.092 19.457 8.467 1.00 94.75 119 GLN A N 1
ATOM 934 C CA . GLN A 1 119 ? -4.816 19.752 7.815 1.00 94.75 119 GLN A CA 1
ATOM 935 C C . GLN A 1 119 ? -3.965 18.489 7.614 1.00 94.75 119 GLN A C 1
ATOM 937 O O . GLN A 1 119 ? -3.428 18.290 6.522 1.00 94.75 119 GLN A O 1
ATOM 942 N N . THR A 1 120 ? -3.906 17.592 8.602 1.00 94.06 120 THR A N 1
ATOM 943 C CA . THR A 1 120 ? -3.237 16.285 8.460 1.00 94.06 120 THR A CA 1
ATOM 944 C C . THR A 1 120 ? -3.877 15.428 7.360 1.00 94.06 120 THR A C 1
ATOM 946 O O . THR A 1 120 ? -3.177 14.806 6.555 1.00 94.06 120 THR A O 1
ATOM 949 N N . LEU A 1 121 ? -5.212 15.426 7.276 1.00 96.31 121 LEU A N 1
ATOM 950 C CA . LEU A 1 121 ? -5.948 14.716 6.226 1.00 96.31 121 LEU A CA 1
ATOM 951 C C . LEU A 1 121 ? -5.688 15.318 4.839 1.00 96.31 121 LEU A C 1
ATOM 953 O O . LEU A 1 121 ? -5.469 14.569 3.891 1.00 96.31 121 LEU A O 1
ATOM 957 N N . ARG A 1 122 ? -5.629 16.652 4.712 1.00 95.88 122 ARG A N 1
ATOM 958 C CA . ARG A 1 122 ? -5.260 17.324 3.451 1.00 95.88 122 ARG A CA 1
ATOM 959 C C . ARG A 1 122 ? -3.845 16.980 3.002 1.00 95.88 122 ARG A C 1
ATOM 961 O O . ARG A 1 122 ? -3.633 16.764 1.813 1.00 95.88 122 ARG A O 1
ATOM 968 N N . ALA A 1 123 ? -2.888 16.914 3.927 1.00 93.25 123 ALA A N 1
ATOM 969 C CA . ALA A 1 123 ? -1.525 16.498 3.607 1.00 93.25 123 ALA A CA 1
ATOM 970 C C . ALA A 1 123 ? -1.499 15.053 3.080 1.00 93.25 123 ALA A C 1
ATOM 972 O O . ALA A 1 123 ? -0.914 14.791 2.030 1.00 93.25 123 ALA A O 1
ATOM 973 N N . SER A 1 124 ? -2.219 14.146 3.747 1.00 94.25 124 SER A N 1
ATOM 974 C CA . SER A 1 124 ? -2.342 12.742 3.325 1.00 94.25 124 SER A CA 1
ATOM 975 C C . SER A 1 124 ? -3.015 12.609 1.953 1.00 94.25 124 SER A C 1
ATOM 977 O O . SER A 1 124 ? -2.527 11.876 1.094 1.00 94.25 124 SER A O 1
ATOM 979 N N . LEU A 1 125 ? -4.085 13.375 1.711 1.00 96.31 125 LEU A N 1
ATOM 980 C CA . LEU A 1 125 ? -4.767 13.446 0.418 1.00 96.31 125 LEU A CA 1
ATOM 981 C C . LEU A 1 125 ? -3.839 13.964 -0.684 1.00 96.31 125 LEU A C 1
ATOM 983 O O . LEU A 1 125 ? -3.807 13.398 -1.771 1.00 96.31 125 LEU A O 1
ATOM 987 N N . LYS A 1 126 ? -3.060 15.018 -0.411 1.00 93.81 126 LYS A N 1
ATOM 988 C CA . LYS A 1 126 ? -2.104 15.585 -1.373 1.00 93.81 126 LYS A CA 1
ATOM 989 C C . LYS A 1 126 ? -1.060 14.550 -1.792 1.00 93.81 126 LYS A C 1
ATOM 991 O O . LYS A 1 126 ? -0.760 14.454 -2.981 1.00 93.81 126 LYS A O 1
ATOM 996 N N . VAL A 1 127 ? -0.531 13.778 -0.840 1.00 90.12 127 VAL A N 1
ATOM 997 C CA . VAL A 1 127 ? 0.415 12.690 -1.129 1.00 90.12 127 VAL A CA 1
ATOM 998 C C . VAL A 1 127 ? -0.267 11.599 -1.951 1.00 90.12 127 VAL A C 1
ATOM 1000 O O . VAL A 1 127 ? 0.216 11.284 -3.034 1.00 90.12 127 VAL A O 1
ATOM 1003 N N . ALA A 1 128 ? -1.419 11.083 -1.512 1.00 93.06 128 ALA A N 1
ATOM 1004 C CA . ALA A 1 128 ? -2.141 10.043 -2.247 1.00 93.06 128 ALA A CA 1
ATOM 1005 C C . ALA A 1 128 ? -2.492 10.489 -3.680 1.00 93.06 128 ALA A C 1
ATOM 1007 O O . ALA A 1 128 ? -2.240 9.761 -4.632 1.00 93.06 128 ALA A O 1
ATOM 1008 N N . SER A 1 129 ? -2.979 11.718 -3.859 1.00 94.56 129 SER A N 1
ATOM 1009 C CA . SER A 1 129 ? -3.298 12.277 -5.178 1.00 94.56 129 SER A CA 1
ATOM 1010 C C . SER A 1 129 ? -2.078 12.395 -6.080 1.00 94.56 129 SER A C 1
ATOM 1012 O O . SER A 1 129 ? -2.111 11.996 -7.240 1.00 94.56 129 SER A O 1
ATOM 1014 N N . MET A 1 130 ? -0.956 12.868 -5.548 1.00 91.06 130 MET A N 1
ATOM 1015 C CA . MET A 1 130 ? 0.289 12.911 -6.304 1.00 91.06 130 MET A CA 1
ATOM 1016 C C . MET A 1 130 ? 0.742 11.511 -6.740 1.00 91.06 130 MET A C 1
ATOM 1018 O O . MET A 1 130 ? 1.057 11.322 -7.912 1.00 91.06 130 MET A O 1
ATOM 1022 N N . LYS A 1 131 ? 0.757 10.531 -5.830 1.00 89.25 131 LYS A N 1
ATOM 1023 C CA . LYS A 1 131 ? 1.207 9.165 -6.131 1.00 89.25 131 LYS A CA 1
ATOM 1024 C C . LYS A 1 131 ? 0.243 8.423 -7.076 1.00 89.25 131 LYS A C 1
ATOM 1026 O O . LYS A 1 131 ? 0.683 7.648 -7.924 1.00 89.25 131 LYS A O 1
ATOM 1031 N N . ASP A 1 132 ? -1.056 8.717 -7.025 1.00 93.88 132 ASP A N 1
ATOM 1032 C CA . ASP A 1 132 ? -2.034 8.252 -8.022 1.00 93.88 132 ASP A CA 1
ATOM 1033 C C . ASP A 1 132 ? -1.731 8.794 -9.418 1.00 93.88 132 ASP A C 1
ATOM 1035 O O . ASP A 1 132 ? -1.699 8.042 -10.393 1.00 93.88 132 ASP A O 1
ATOM 1039 N N . MET A 1 133 ? -1.426 10.091 -9.498 1.00 93.00 133 MET A N 1
ATOM 1040 C CA . MET A 1 133 ? -1.057 10.738 -10.753 1.00 93.00 133 MET A CA 1
ATOM 1041 C C . MET A 1 133 ? 0.225 10.158 -11.362 1.00 93.00 133 MET A C 1
ATOM 1043 O O . MET A 1 133 ? 0.307 10.014 -12.584 1.00 93.00 133 MET A O 1
ATOM 1047 N N . GLN A 1 134 ? 1.192 9.780 -10.527 1.00 89.31 134 GLN A N 1
ATOM 1048 C CA . GLN A 1 134 ? 2.415 9.096 -10.951 1.00 89.31 134 GLN A CA 1
ATOM 1049 C C . GLN A 1 134 ? 2.108 7.695 -11.492 1.00 89.31 134 GLN A C 1
ATOM 1051 O O . GLN A 1 134 ? 2.385 7.406 -12.653 1.00 89.31 134 GLN A O 1
ATOM 1056 N N . THR A 1 135 ? 1.463 6.857 -10.681 1.00 89.81 135 THR A N 1
ATOM 1057 C CA . THR A 1 135 ? 1.270 5.429 -10.978 1.00 89.81 135 THR A CA 1
ATOM 1058 C C . THR A 1 135 ? 0.328 5.149 -12.144 1.00 89.81 135 THR A C 1
ATOM 1060 O O . THR A 1 135 ? 0.554 4.199 -12.889 1.00 89.81 135 THR A O 1
ATOM 1063 N N . ARG A 1 136 ? -0.726 5.955 -12.329 1.00 92.62 136 ARG A N 1
ATOM 1064 C CA . ARG A 1 136 ? -1.751 5.712 -13.364 1.00 92.62 136 ARG A CA 1
ATOM 1065 C C . ARG A 1 136 ? -1.550 6.503 -14.641 1.00 92.62 136 ARG A C 1
ATOM 1067 O O . ARG A 1 136 ? -1.995 6.073 -15.700 1.00 92.62 136 ARG A O 1
ATOM 1074 N N . PHE A 1 137 ? -0.941 7.679 -14.534 1.00 92.19 137 PHE A N 1
ATOM 1075 C CA . PHE A 1 137 ? -0.896 8.639 -15.635 1.00 92.19 137 PHE A CA 1
ATOM 1076 C C . PHE A 1 137 ? 0.515 9.114 -15.964 1.00 92.19 137 PHE A C 1
ATOM 1078 O O . PHE A 1 137 ? 0.664 9.951 -16.852 1.00 92.19 137 PHE A O 1
ATOM 1085 N N . GLY A 1 138 ? 1.535 8.640 -15.244 1.00 87.88 138 GLY A N 1
ATOM 1086 C CA . GLY A 1 138 ? 2.916 9.019 -15.504 1.00 87.88 138 GLY A CA 1
ATOM 1087 C C . GLY A 1 138 ? 3.181 10.505 -15.266 1.00 87.88 138 GLY A C 1
ATOM 1088 O O . GLY A 1 138 ? 4.078 11.084 -15.872 1.00 87.88 138 GLY A O 1
ATOM 1089 N N . LYS A 1 139 ? 2.369 11.168 -14.430 1.00 87.38 139 LYS A N 1
ATOM 1090 C CA . LYS A 1 139 ? 2.500 12.607 -14.182 1.00 87.38 139 LYS A CA 1
ATOM 1091 C C . LYS A 1 139 ? 3.365 12.857 -12.959 1.00 87.38 139 LYS A C 1
ATOM 1093 O O . LYS A 1 139 ? 2.885 12.901 -11.827 1.00 87.38 139 LYS A O 1
ATOM 1098 N N . PHE A 1 140 ? 4.641 13.090 -13.223 1.00 80.62 140 PHE A N 1
ATOM 1099 C CA . PHE A 1 140 ? 5.634 13.447 -12.222 1.00 80.62 140 PHE A CA 1
ATOM 1100 C C . PHE A 1 140 ? 5.783 14.970 -12.180 1.00 80.62 140 PHE A C 1
ATOM 1102 O O . PHE A 1 140 ? 6.250 15.594 -13.132 1.00 80.62 140 PHE A O 1
ATOM 1109 N N . LYS A 1 141 ? 5.324 15.592 -11.089 1.00 73.50 141 LYS A N 1
ATOM 1110 C CA . LYS A 1 141 ? 5.583 17.016 -10.837 1.00 73.50 141 LYS A CA 1
ATOM 1111 C C . LYS A 1 141 ? 7.001 17.180 -10.316 1.00 73.50 141 LYS A C 1
ATOM 1113 O O . LYS A 1 141 ? 7.457 16.337 -9.553 1.00 73.50 141 LYS A O 1
ATOM 1118 N N . ASP A 1 142 ? 7.633 18.287 -10.698 1.00 64.69 142 ASP A N 1
ATOM 1119 C CA . ASP A 1 142 ? 8.952 18.675 -10.196 1.00 64.69 142 ASP A CA 1
ATOM 1120 C C . ASP A 1 142 ? 10.018 17.582 -10.389 1.00 64.69 142 ASP A C 1
ATOM 1122 O O . ASP A 1 142 ? 10.857 17.334 -9.533 1.00 64.69 142 ASP A O 1
ATOM 1126 N N . PHE A 1 143 ? 9.972 16.895 -11.537 1.00 59.03 143 PHE A N 1
ATOM 1127 C CA . PHE A 1 143 ? 10.937 15.844 -11.858 1.00 59.03 143 PHE A CA 1
ATOM 1128 C C . PHE A 1 143 ? 12.373 16.372 -11.801 1.00 59.03 143 PHE A C 1
ATOM 1130 O O . PHE A 1 143 ? 13.226 15.767 -11.164 1.00 59.03 143 PHE A O 1
ATOM 1137 N N . ALA A 1 144 ? 12.611 17.552 -12.381 1.00 53.62 144 ALA A N 1
ATOM 1138 C CA . ALA A 1 144 ? 13.909 18.212 -12.344 1.00 53.62 144 ALA A CA 1
ATOM 1139 C C . ALA A 1 144 ? 14.334 18.608 -10.920 1.00 53.62 144 ALA A C 1
ATOM 1141 O O . ALA A 1 144 ? 15.468 18.324 -10.558 1.00 53.62 144 ALA A O 1
ATOM 1142 N N . GLY A 1 145 ? 13.447 19.196 -10.102 1.00 52.09 145 GLY A N 1
ATOM 1143 C CA . GLY A 1 145 ? 13.759 19.552 -8.714 1.00 52.09 145 GLY A CA 1
ATOM 1144 C C . GLY A 1 145 ? 13.987 18.331 -7.826 1.00 52.09 145 GLY A C 1
ATOM 1145 O O . GLY A 1 145 ? 14.857 18.345 -6.960 1.00 52.09 145 GLY A O 1
ATOM 1146 N N . HIS A 1 146 ? 13.283 17.224 -8.074 1.00 51.12 146 HIS A N 1
ATOM 1147 C CA . HIS A 1 146 ? 13.549 15.953 -7.400 1.00 51.12 146 HIS A CA 1
ATOM 1148 C C . HIS A 1 146 ? 14.915 15.408 -7.819 1.00 51.12 146 HIS A C 1
ATOM 1150 O O . HIS A 1 146 ? 15.731 15.056 -6.971 1.00 51.12 146 HIS A O 1
ATOM 1156 N N . CYS A 1 147 ? 15.220 15.487 -9.116 1.00 48.16 147 CYS A N 1
ATOM 1157 C CA . CYS A 1 147 ? 16.534 15.192 -9.665 1.00 48.16 147 CYS A CA 1
ATOM 1158 C C . CYS A 1 147 ? 17.639 16.219 -9.282 1.00 48.16 147 CYS A C 1
ATOM 1160 O O . CYS A 1 147 ? 18.812 16.071 -9.617 1.00 48.16 147 CYS A O 1
ATOM 1162 N N . THR A 1 148 ? 17.345 17.282 -8.557 1.00 46.88 148 THR A N 1
ATOM 1163 C CA . THR A 1 148 ? 18.390 18.151 -7.991 1.00 46.88 148 THR A CA 1
ATOM 1164 C C . THR A 1 148 ? 18.354 18.155 -6.471 1.00 46.88 148 THR A C 1
ATOM 1166 O O . THR A 1 148 ? 19.149 18.855 -5.850 1.00 46.88 148 THR A O 1
ATOM 1169 N N . GLY A 1 149 ? 17.455 17.360 -5.870 1.00 48.81 149 GLY A N 1
ATOM 1170 C CA . GLY A 1 149 ? 17.130 17.346 -4.441 1.00 48.81 149 GLY A CA 1
ATOM 1171 C C . GLY A 1 149 ? 16.661 18.678 -3.885 1.00 48.81 149 GLY A C 1
ATOM 1172 O O . GLY A 1 149 ? 16.822 18.944 -2.701 1.00 48.81 149 GLY A O 1
ATOM 1173 N N . GLN A 1 150 ? 16.104 19.515 -4.749 1.00 45.12 150 GLN A N 1
ATOM 1174 C CA . GLN A 1 150 ? 15.424 20.755 -4.396 1.00 45.12 150 GLN A CA 1
ATOM 1175 C C . GLN A 1 150 ? 13.923 20.531 -4.164 1.00 45.12 150 GLN A C 1
ATOM 1177 O O . GLN A 1 150 ? 13.193 21.484 -3.908 1.00 45.12 150 GLN A O 1
ATOM 1182 N N . SER A 1 151 ? 13.458 19.284 -4.270 1.00 48.88 151 SER A N 1
ATOM 1183 C CA . SER A 1 151 ? 12.055 18.927 -4.098 1.00 48.88 151 SER A CA 1
ATOM 1184 C C . SER A 1 151 ? 11.712 18.643 -2.641 1.00 48.88 151 SER A C 1
ATOM 1186 O O . SER A 1 151 ? 12.347 17.812 -1.998 1.00 48.88 151 SER A O 1
ATOM 1188 N N . ASP A 1 152 ? 10.620 19.235 -2.160 1.00 50.50 152 ASP A N 1
ATOM 1189 C CA . ASP A 1 152 ? 10.047 18.989 -0.828 1.00 50.50 152 ASP A CA 1
ATOM 1190 C C . ASP A 1 152 ? 9.308 17.631 -0.718 1.00 50.50 152 ASP A C 1
ATOM 1192 O O . ASP A 1 152 ? 8.467 17.439 0.164 1.00 50.50 152 ASP A O 1
ATOM 1196 N N . LEU A 1 153 ? 9.526 16.701 -1.656 1.00 48.09 153 LEU A N 1
ATOM 1197 C CA . LEU A 1 153 ? 8.828 15.416 -1.724 1.00 48.09 153 LEU A CA 1
ATOM 1198 C C . LEU A 1 153 ? 9.531 14.359 -0.850 1.00 48.09 153 LEU A C 1
ATOM 1200 O O . LEU A 1 153 ? 10.617 13.917 -1.216 1.00 48.09 153 LEU A O 1
ATOM 1204 N N . PRO A 1 154 ? 8.917 13.900 0.258 1.00 44.44 154 PRO A N 1
ATOM 1205 C CA . PRO A 1 154 ? 9.601 13.067 1.251 1.00 44.44 154 PRO A CA 1
ATOM 1206 C C . PRO A 1 154 ? 9.885 11.619 0.809 1.00 44.44 154 PRO A C 1
ATOM 1208 O O . PRO A 1 154 ? 10.815 11.019 1.332 1.00 44.44 154 PRO A O 1
ATOM 1211 N N . ASP A 1 155 ? 9.133 11.065 -0.156 1.00 55.44 155 ASP A N 1
ATOM 1212 C CA . ASP A 1 155 ? 9.076 9.607 -0.404 1.00 55.44 155 ASP A CA 1
ATOM 1213 C C . ASP A 1 155 ? 9.396 9.185 -1.856 1.00 55.44 155 ASP A C 1
ATOM 1215 O O . ASP A 1 155 ? 8.848 8.199 -2.362 1.00 55.44 155 ASP A O 1
ATOM 1219 N N . GLY A 1 156 ? 10.224 9.943 -2.581 1.00 62.44 156 GLY A N 1
ATOM 1220 C CA . GLY A 1 156 ? 10.620 9.580 -3.949 1.00 62.44 156 GLY A CA 1
ATOM 1221 C C . GLY A 1 156 ? 9.473 9.545 -4.977 1.00 62.44 156 GLY A C 1
ATOM 1222 O O . GLY A 1 156 ? 8.329 9.935 -4.708 1.00 62.44 156 GLY A O 1
ATOM 1223 N N . PHE A 1 157 ? 9.765 9.038 -6.175 1.00 71.44 157 PHE A N 1
ATOM 1224 C CA . PHE A 1 157 ? 8.767 8.752 -7.211 1.00 71.44 157 PHE A CA 1
ATOM 1225 C C . PHE A 1 157 ? 8.263 7.306 -7.144 1.00 71.44 157 PHE A C 1
ATOM 1227 O O . PHE A 1 157 ? 9.013 6.401 -6.794 1.00 71.44 157 PHE A O 1
ATOM 1234 N N . GLU A 1 158 ? 6.982 7.096 -7.459 1.00 81.62 158 GLU A N 1
ATOM 1235 C CA . GLU A 1 158 ? 6.433 5.752 -7.682 1.00 81.62 158 GLU A CA 1
ATOM 1236 C C . GLU A 1 158 ? 6.748 5.236 -9.083 1.00 81.62 158 GLU A C 1
ATOM 1238 O O . GLU A 1 158 ? 7.079 5.994 -9.997 1.00 81.62 158 GLU A O 1
ATOM 1243 N N . GLU A 1 159 ? 6.575 3.929 -9.254 1.00 80.44 159 GLU A N 1
ATOM 1244 C CA . GLU A 1 159 ? 6.672 3.285 -10.555 1.00 80.44 159 GLU A CA 1
ATOM 1245 C C . GLU A 1 159 ? 5.537 3.718 -11.486 1.00 80.44 159 GLU A C 1
ATOM 1247 O O . GLU A 1 159 ? 4.426 4.041 -11.060 1.00 80.44 159 GLU A O 1
ATOM 1252 N N . PHE A 1 160 ? 5.819 3.687 -12.781 1.00 87.44 160 PHE A N 1
ATOM 1253 C CA . PHE A 1 160 ? 4.847 3.913 -13.839 1.00 87.44 160 PHE A CA 1
ATOM 1254 C C . PHE A 1 160 ? 5.163 2.979 -14.999 1.00 87.44 160 PHE A C 1
ATOM 1256 O O . PHE A 1 160 ? 6.314 2.865 -15.406 1.00 87.44 160 PHE A O 1
ATOM 1263 N N . VAL A 1 161 ? 4.143 2.349 -15.569 1.00 88.00 161 VAL A N 1
ATOM 1264 C CA . VAL A 1 161 ? 4.274 1.575 -16.805 1.00 88.00 161 VAL A CA 1
ATOM 1265 C C . VAL A 1 161 ? 3.282 2.146 -17.802 1.00 88.00 161 VAL A C 1
ATOM 1267 O O . VAL A 1 161 ? 2.075 2.112 -17.573 1.00 88.00 161 VAL A O 1
ATOM 1270 N N . GLY A 1 162 ? 3.814 2.716 -18.878 1.00 87.94 162 GLY A N 1
ATOM 1271 C CA . GLY A 1 162 ? 3.047 3.299 -19.965 1.00 87.94 162 GLY A CA 1
ATOM 1272 C C . GLY A 1 162 ? 2.610 2.253 -20.995 1.00 87.94 162 GLY A C 1
ATOM 1273 O O . GLY A 1 162 ? 2.436 1.078 -20.668 1.00 87.94 162 GLY A O 1
ATOM 1274 N N . PRO A 1 163 ? 2.404 2.659 -22.257 1.00 87.31 163 PRO A N 1
ATOM 1275 C CA . PRO A 1 163 ? 1.873 1.795 -23.307 1.00 87.31 163 PRO A CA 1
ATOM 1276 C C . PRO A 1 163 ? 2.967 0.893 -23.894 1.00 87.31 163 PRO A C 1
ATOM 1278 O O . PRO A 1 163 ? 3.368 1.022 -25.054 1.00 87.31 163 PRO A O 1
ATOM 1281 N N . VAL A 1 164 ? 3.475 -0.006 -23.061 1.00 85.75 164 VAL A N 1
ATOM 1282 C CA . VAL A 1 164 ? 4.519 -0.951 -23.428 1.00 85.75 164 VAL A CA 1
ATOM 1283 C C . VAL A 1 164 ? 4.208 -2.355 -22.971 1.00 85.75 164 VAL A C 1
ATOM 1285 O O . VAL A 1 164 ? 3.520 -2.581 -21.978 1.00 85.75 164 VAL A O 1
ATOM 1288 N N . GLU A 1 165 ? 4.772 -3.304 -23.696 1.00 84.69 165 GLU A N 1
ATOM 1289 C CA . GLU A 1 165 ? 4.713 -4.711 -23.369 1.00 84.69 165 GLU A CA 1
ATOM 1290 C C . GLU A 1 165 ? 6.064 -5.380 -23.575 1.00 84.69 165 GLU A C 1
ATOM 1292 O O . GLU A 1 165 ? 6.826 -5.056 -24.490 1.00 84.69 165 GLU A O 1
ATOM 1297 N N . LEU A 1 166 ? 6.364 -6.342 -22.711 1.00 78.12 166 LEU A N 1
ATOM 1298 C CA . LEU A 1 166 ? 7.464 -7.252 -22.949 1.00 78.12 166 LEU A CA 1
ATOM 1299 C C . LEU A 1 166 ? 7.021 -8.267 -24.002 1.00 78.12 166 LEU A C 1
ATOM 1301 O O . LEU A 1 166 ? 6.000 -8.937 -23.847 1.00 78.12 166 LEU A O 1
ATOM 1305 N N . LYS A 1 167 ? 7.830 -8.424 -25.048 1.00 76.75 167 LYS A N 1
ATOM 1306 C CA . LYS A 1 167 ? 7.696 -9.506 -26.031 1.00 76.75 167 LYS A CA 1
ATOM 1307 C C . LYS A 1 167 ? 9.060 -10.098 -26.342 1.00 76.75 167 LYS A C 1
ATOM 1309 O O . LYS A 1 167 ? 10.106 -9.527 -26.028 1.00 76.75 167 LYS A O 1
ATOM 1314 N N . ARG A 1 168 ? 9.053 -11.259 -26.989 1.00 74.00 168 ARG A N 1
ATOM 1315 C CA . ARG A 1 168 ? 10.257 -11.897 -27.517 1.00 74.00 168 ARG A CA 1
ATOM 1316 C C . ARG A 1 168 ? 10.238 -11.877 -29.039 1.00 74.00 168 ARG A C 1
ATOM 1318 O O . ARG A 1 168 ? 9.218 -12.191 -29.646 1.00 74.00 168 ARG A O 1
ATOM 1325 N N . THR A 1 169 ? 11.393 -11.603 -29.634 1.00 70.12 169 THR A N 1
ATOM 1326 C CA . THR A 1 169 ? 11.610 -11.776 -31.075 1.00 70.12 169 THR A CA 1
ATOM 1327 C C . THR A 1 169 ? 12.334 -13.095 -31.325 1.00 70.12 169 THR A C 1
ATOM 1329 O O . THR A 1 169 ? 13.271 -13.444 -30.603 1.00 70.12 169 THR A O 1
ATOM 1332 N N . ALA A 1 170 ? 11.910 -13.854 -32.339 1.00 70.38 170 ALA A N 1
ATOM 1333 C CA . ALA A 1 170 ? 12.589 -15.087 -32.732 1.00 70.38 170 ALA A CA 1
ATOM 1334 C C . ALA A 1 170 ? 14.072 -14.809 -33.045 1.00 70.38 170 ALA A C 1
ATOM 1336 O O . ALA A 1 170 ? 14.393 -13.862 -33.757 1.00 70.38 170 ALA A O 1
ATOM 1337 N N . GLY A 1 171 ? 14.977 -15.609 -32.476 1.00 66.31 171 GLY A N 1
ATOM 1338 C CA . GLY A 1 171 ? 16.426 -15.402 -32.611 1.00 66.31 171 GLY A CA 1
ATOM 1339 C C . GLY A 1 171 ? 17.014 -14.275 -31.748 1.00 66.31 171 GLY A C 1
ATOM 1340 O O . GLY A 1 171 ? 18.229 -14.118 -31.735 1.00 66.31 171 GLY A O 1
ATOM 1341 N N . MET A 1 172 ? 16.197 -13.533 -30.989 1.00 64.69 172 MET A N 1
ATOM 1342 C CA . MET A 1 172 ? 16.654 -12.507 -30.045 1.00 64.69 172 MET A CA 1
ATOM 1343 C C . MET A 1 172 ? 16.193 -12.803 -28.606 1.00 64.69 172 MET A C 1
ATOM 1345 O O . MET A 1 172 ? 15.440 -13.748 -28.323 1.00 64.69 172 MET A O 1
ATOM 1349 N N . ALA A 1 173 ? 16.685 -11.986 -27.674 1.00 66.94 173 ALA A N 1
ATOM 1350 C CA . ALA A 1 173 ? 16.204 -11.949 -26.300 1.00 66.94 173 ALA A CA 1
ATOM 1351 C C . ALA A 1 173 ? 14.816 -11.279 -26.210 1.00 66.94 173 ALA A C 1
ATOM 1353 O O . ALA A 1 173 ? 14.176 -10.953 -27.214 1.00 66.94 173 ALA A O 1
ATOM 1354 N N . ARG A 1 174 ? 14.330 -11.107 -24.980 1.00 73.19 174 ARG A N 1
ATOM 1355 C CA . ARG A 1 174 ? 13.167 -10.260 -24.694 1.00 73.19 174 ARG A CA 1
ATOM 1356 C C . ARG A 1 174 ? 13.497 -8.808 -25.041 1.00 73.19 174 ARG A C 1
ATOM 1358 O O . ARG A 1 174 ? 14.653 -8.415 -24.933 1.00 73.19 174 ARG A O 1
ATOM 1365 N N . GLY A 1 175 ? 12.480 -8.052 -25.425 1.00 72.69 175 GLY A N 1
ATOM 1366 C CA . GLY A 1 175 ? 12.542 -6.616 -25.656 1.00 72.69 175 GLY A CA 1
ATOM 1367 C C . GLY A 1 175 ? 11.265 -5.939 -25.169 1.00 72.69 175 GLY A C 1
ATOM 1368 O O . GLY A 1 175 ? 10.263 -6.605 -24.893 1.00 72.69 175 GLY A O 1
ATOM 1369 N N . LEU A 1 176 ? 11.315 -4.615 -25.061 1.00 77.94 176 LEU A N 1
ATOM 1370 C CA . LEU A 1 176 ? 10.158 -3.781 -24.756 1.00 77.94 176 LEU A CA 1
ATOM 1371 C C . LEU A 1 176 ? 9.577 -3.233 -26.063 1.00 77.94 176 LEU A C 1
ATOM 1373 O O . LEU A 1 176 ? 10.309 -2.674 -26.876 1.00 77.94 176 LEU A O 1
ATOM 1377 N N . PHE A 1 177 ? 8.275 -3.398 -26.260 1.00 81.19 177 PHE A N 1
ATOM 1378 C CA . PHE A 1 177 ? 7.559 -3.006 -27.470 1.00 81.19 177 PHE A CA 1
ATOM 1379 C C . PHE A 1 177 ? 6.460 -2.022 -27.109 1.00 81.19 177 PHE A C 1
ATOM 1381 O O . PHE A 1 177 ? 5.799 -2.185 -26.087 1.00 81.19 177 PHE A O 1
ATOM 1388 N N . ALA A 1 178 ? 6.251 -1.010 -27.945 1.00 84.00 178 ALA A N 1
ATOM 1389 C CA . ALA A 1 178 ? 5.136 -0.093 -27.774 1.00 84.00 178 ALA A CA 1
ATOM 1390 C C . ALA A 1 178 ? 3.812 -0.776 -28.158 1.00 84.00 178 ALA A C 1
ATOM 1392 O O . ALA A 1 178 ? 3.749 -1.498 -29.153 1.00 84.00 178 ALA A O 1
ATOM 1393 N N . THR A 1 179 ? 2.751 -0.533 -27.387 1.00 88.06 179 THR A N 1
ATOM 1394 C CA . THR A 1 179 ? 1.389 -1.032 -27.669 1.00 88.06 179 THR A CA 1
ATOM 1395 C C . THR A 1 179 ? 0.536 -0.029 -28.453 1.00 88.06 179 THR A C 1
ATOM 1397 O O . THR A 1 179 ? -0.587 -0.338 -28.848 1.00 88.06 179 THR A O 1
ATOM 1400 N N . ARG A 1 180 ? 1.075 1.172 -28.688 1.00 88.81 180 ARG A N 1
ATOM 1401 C CA . ARG A 1 180 ? 0.546 2.221 -29.570 1.00 88.81 180 ARG A CA 1
ATOM 1402 C C . ARG A 1 180 ? 1.705 3.018 -30.165 1.00 88.81 180 ARG A C 1
ATOM 1404 O O . ARG A 1 180 ? 2.827 2.925 -29.670 1.00 88.81 180 ARG A O 1
ATOM 1411 N N . ASP A 1 181 ? 1.413 3.870 -31.138 1.00 82.38 181 ASP A N 1
ATOM 1412 C CA . ASP A 1 181 ? 2.374 4.859 -31.629 1.00 82.38 181 ASP A CA 1
ATOM 1413 C C . ASP A 1 181 ? 2.804 5.804 -30.496 1.00 82.38 181 ASP A C 1
ATOM 1415 O O . ASP A 1 181 ? 1.964 6.296 -29.734 1.00 82.38 181 ASP A O 1
ATOM 1419 N N . LEU A 1 182 ? 4.112 6.045 -30.381 1.00 77.69 182 LEU A N 1
ATOM 1420 C CA . LEU A 1 182 ? 4.718 6.929 -29.381 1.00 77.69 182 LEU A CA 1
ATOM 1421 C C . LEU A 1 182 ? 5.173 8.233 -30.034 1.00 77.69 182 LEU A C 1
ATOM 1423 O O . LEU A 1 182 ? 5.826 8.212 -31.078 1.00 77.69 182 LEU A O 1
ATOM 1427 N N . ALA A 1 183 ? 4.864 9.362 -29.400 1.00 72.69 183 ALA A N 1
ATOM 1428 C CA . ALA A 1 183 ? 5.398 10.660 -29.800 1.00 72.69 183 ALA A CA 1
ATOM 1429 C C . ALA A 1 183 ? 6.717 10.963 -29.062 1.00 72.69 183 ALA A C 1
ATOM 1431 O O . ALA A 1 183 ? 6.908 10.495 -27.936 1.00 72.69 183 ALA A O 1
ATOM 1432 N N . PRO A 1 184 ? 7.625 11.778 -29.634 1.00 71.38 184 PRO A N 1
ATOM 1433 C CA . PRO A 1 184 ? 8.783 12.278 -28.899 1.00 71.38 184 PRO A CA 1
ATOM 1434 C C . PRO A 1 184 ? 8.3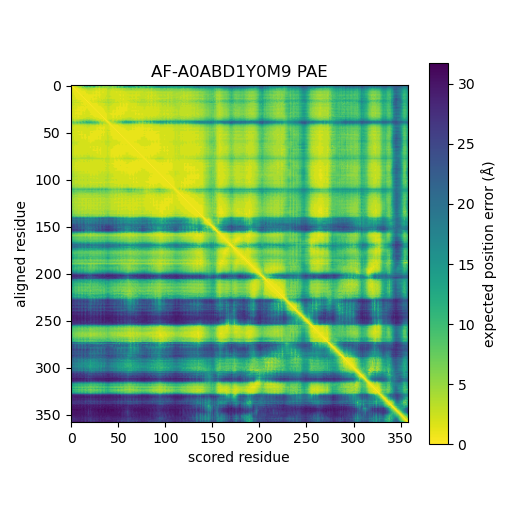61 12.956 -27.588 1.00 71.38 184 PRO A C 1
ATOM 1436 O O . PRO A 1 184 ? 7.513 13.848 -27.589 1.00 71.38 184 PRO A O 1
ATOM 1439 N N . GLY A 1 185 ? 8.961 12.528 -26.476 1.00 68.00 185 GLY A N 1
ATOM 1440 C CA . GLY A 1 185 ? 8.616 13.001 -25.132 1.00 68.00 185 GLY A CA 1
ATOM 1441 C C . GLY A 1 185 ? 7.524 12.197 -24.418 1.00 68.00 185 GLY A C 1
ATOM 1442 O O . GLY A 1 185 ? 7.238 12.493 -23.258 1.00 68.00 185 GLY A O 1
ATOM 1443 N N . ASP A 1 186 ? 6.943 11.171 -25.052 1.00 70.94 186 ASP A N 1
ATOM 1444 C CA . ASP A 1 186 ? 6.060 10.233 -24.358 1.00 70.94 186 ASP A CA 1
ATOM 1445 C C . ASP A 1 186 ? 6.822 9.493 -23.251 1.00 70.94 186 ASP A C 1
ATOM 1447 O O . ASP A 1 186 ? 7.895 8.922 -23.462 1.00 70.94 186 ASP A O 1
ATOM 1451 N N . LEU A 1 187 ? 6.231 9.461 -22.056 1.00 77.75 187 LEU A N 1
ATOM 1452 C CA . LEU A 1 187 ? 6.765 8.677 -20.955 1.00 77.75 187 LEU A CA 1
ATOM 1453 C C . LEU A 1 187 ? 6.447 7.193 -21.161 1.00 77.75 187 LEU A C 1
ATOM 1455 O O . LEU A 1 187 ? 5.282 6.795 -21.201 1.00 77.75 187 LEU A O 1
ATOM 1459 N N . ILE A 1 188 ? 7.496 6.378 -21.247 1.00 78.94 188 ILE A N 1
ATOM 1460 C CA . ILE A 1 188 ? 7.386 4.946 -21.537 1.00 78.94 188 ILE A CA 1
ATOM 1461 C C . ILE A 1 188 ? 7.216 4.139 -20.244 1.00 78.94 188 ILE A C 1
ATOM 1463 O O . ILE A 1 188 ? 6.263 3.374 -20.116 1.00 78.94 188 ILE A O 1
ATOM 1467 N N . PHE A 1 189 ? 8.111 4.318 -19.272 1.00 80.44 189 PHE A N 1
ATOM 1468 C CA . PHE A 1 189 ? 7.985 3.768 -17.922 1.00 80.44 189 PHE A CA 1
ATOM 1469 C C . PHE A 1 189 ? 8.924 4.496 -16.942 1.00 80.44 189 PHE A C 1
ATOM 1471 O O . PHE A 1 189 ? 9.874 5.168 -17.347 1.00 80.44 189 PHE A O 1
ATOM 1478 N N . VAL A 1 190 ? 8.660 4.340 -15.646 1.00 79.56 190 VAL A N 1
ATOM 1479 C CA . VAL A 1 190 ? 9.527 4.722 -14.524 1.00 79.56 190 VAL A CA 1
ATOM 1480 C C . VAL A 1 190 ? 9.636 3.502 -13.621 1.00 79.56 190 VAL A C 1
ATOM 1482 O O . VAL A 1 190 ? 8.614 2.938 -13.234 1.00 79.56 190 VAL A O 1
ATOM 1485 N N . SER A 1 191 ? 10.858 3.084 -13.295 1.00 76.12 191 SER A N 1
ATOM 1486 C CA . SER A 1 191 ? 11.096 1.951 -12.397 1.00 76.12 191 SER A CA 1
ATOM 1487 C C . SER A 1 191 ? 11.977 2.378 -11.233 1.00 76.12 191 SER A C 1
ATOM 1489 O O . SER A 1 191 ? 12.984 3.068 -11.415 1.00 76.12 191 SER A O 1
ATOM 1491 N N . SER A 1 192 ? 11.590 1.948 -10.037 1.00 74.81 192 SER A N 1
ATOM 1492 C CA . SER A 1 192 ? 12.372 2.136 -8.822 1.00 74.81 192 SER A CA 1
ATOM 1493 C C . SER A 1 192 ? 13.151 0.856 -8.522 1.00 74.81 192 SER A C 1
ATOM 1495 O O . SER A 1 192 ? 12.645 -0.245 -8.757 1.00 74.81 192 SER A O 1
ATOM 1497 N N . PRO A 1 193 ? 14.386 0.956 -8.001 1.00 69.81 193 PRO A N 1
ATOM 1498 C CA . PRO A 1 193 ? 15.137 -0.234 -7.641 1.00 69.81 193 PRO A CA 1
ATOM 1499 C C . PRO A 1 193 ? 14.415 -0.975 -6.513 1.00 69.81 193 PRO A C 1
ATOM 1501 O O . PRO A 1 193 ? 13.906 -0.368 -5.569 1.00 69.81 193 PRO A O 1
ATOM 1504 N N . MET A 1 194 ? 14.408 -2.304 -6.579 1.00 69.81 194 MET A N 1
ATOM 1505 C CA . MET A 1 194 ? 13.955 -3.124 -5.461 1.00 69.81 194 MET A CA 1
ATOM 1506 C C . MET A 1 194 ? 14.858 -2.953 -4.251 1.00 69.81 194 MET A C 1
ATOM 1508 O O . MET A 1 194 ? 14.383 -2.884 -3.121 1.00 69.81 194 MET A O 1
ATOM 1512 N N . VAL A 1 195 ? 16.158 -2.947 -4.528 1.00 68.31 195 VAL A N 1
ATOM 1513 C CA . VAL A 1 195 ? 17.256 -2.764 -3.589 1.00 68.31 195 VAL A CA 1
ATOM 1514 C C . VAL A 1 195 ? 18.370 -2.027 -4.315 1.00 68.31 195 VAL A C 1
ATOM 1516 O O . VAL A 1 195 ? 18.544 -2.195 -5.527 1.00 68.31 195 VAL A O 1
ATOM 1519 N N . SER A 1 196 ? 19.114 -1.208 -3.583 1.00 71.75 196 SER A N 1
ATOM 1520 C CA . SER A 1 196 ? 20.218 -0.419 -4.122 1.00 71.75 196 SER A CA 1
ATOM 1521 C C . SER A 1 196 ? 21.296 -0.213 -3.070 1.00 71.75 196 SER A C 1
ATOM 1523 O O . SER A 1 196 ? 20.973 0.004 -1.906 1.00 71.75 196 SER A O 1
ATOM 1525 N N . VAL A 1 197 ? 22.556 -0.218 -3.495 1.00 69.56 197 VAL A N 1
ATOM 1526 C CA . VAL A 1 197 ? 23.735 0.012 -2.655 1.00 69.56 197 VAL A CA 1
ATOM 1527 C C . VAL A 1 197 ? 24.618 1.058 -3.328 1.00 69.56 197 VAL A C 1
ATOM 1529 O O . VAL A 1 197 ? 24.861 0.987 -4.532 1.00 69.56 197 VAL A O 1
ATOM 1532 N N . MET A 1 198 ? 25.099 2.026 -2.550 1.00 71.06 198 MET A N 1
ATOM 1533 C CA . MET A 1 198 ? 26.095 3.003 -2.990 1.00 71.06 198 MET A CA 1
ATOM 1534 C C . MET A 1 198 ? 27.502 2.486 -2.664 1.00 71.06 198 MET A C 1
ATOM 1536 O O . MET A 1 198 ? 27.725 1.982 -1.567 1.00 71.06 198 MET A O 1
ATOM 1540 N N . HIS A 1 199 ? 28.446 2.601 -3.596 1.00 68.75 199 HIS A N 1
ATOM 1541 C CA . HIS A 1 199 ? 29.826 2.123 -3.447 1.00 68.75 199 HIS A CA 1
ATOM 1542 C C . HIS A 1 199 ? 30.824 3.040 -4.170 1.00 68.75 199 HIS A C 1
ATOM 1544 O O . HIS A 1 199 ? 30.403 3.830 -5.003 1.00 68.75 199 HIS A O 1
ATOM 1550 N N . PRO A 1 200 ? 32.139 2.985 -3.893 1.00 71.06 200 PRO A N 1
ATOM 1551 C CA . PRO A 1 200 ? 33.141 3.765 -4.630 1.00 71.06 200 PRO A CA 1
ATOM 1552 C C . PRO A 1 200 ? 33.182 3.432 -6.134 1.00 71.06 200 PRO A C 1
ATOM 1554 O O . PRO A 1 200 ? 32.843 2.316 -6.526 1.00 71.06 200 PRO A O 1
ATOM 1557 N N . LYS A 1 201 ? 33.628 4.387 -6.962 1.00 66.75 201 LYS A N 1
ATOM 1558 C CA . LYS A 1 201 ? 33.818 4.209 -8.416 1.00 66.75 201 LYS A CA 1
ATOM 1559 C C . LYS A 1 201 ? 34.883 3.150 -8.727 1.00 66.75 201 LYS A C 1
ATOM 1561 O O . LYS A 1 201 ? 36.003 3.257 -8.226 1.00 66.75 201 LYS A O 1
ATOM 1566 N N . GLY A 1 202 ? 34.565 2.181 -9.586 1.00 63.53 202 GLY A N 1
ATOM 1567 C CA . GLY A 1 202 ? 35.520 1.169 -10.050 1.00 63.53 202 GLY A CA 1
ATOM 1568 C C . GLY A 1 202 ? 34.886 0.050 -10.883 1.00 63.53 202 GLY A C 1
ATOM 1569 O O . GLY A 1 202 ? 33.740 -0.326 -10.666 1.00 63.53 202 GLY A O 1
ATOM 1570 N N . ASP A 1 203 ? 35.659 -0.519 -11.814 1.00 51.38 203 ASP A N 1
ATOM 1571 C CA . ASP A 1 203 ? 35.172 -1.476 -12.828 1.00 51.38 203 ASP A CA 1
ATOM 1572 C C . ASP A 1 203 ? 34.747 -2.851 -12.268 1.00 51.38 203 ASP A C 1
ATOM 1574 O O . ASP A 1 203 ? 34.083 -3.632 -12.954 1.00 51.38 203 ASP A O 1
ATOM 1578 N N . ALA A 1 204 ? 35.110 -3.169 -11.021 1.00 56.12 204 ALA A N 1
ATOM 1579 C CA . ALA A 1 204 ? 34.753 -4.418 -10.357 1.00 56.12 204 ALA A CA 1
ATOM 1580 C C . ALA A 1 204 ? 33.850 -4.134 -9.153 1.00 56.12 204 ALA A C 1
ATOM 1582 O O . ALA A 1 204 ? 34.305 -3.644 -8.123 1.00 56.12 204 ALA A O 1
ATOM 1583 N N . VAL A 1 205 ? 32.564 -4.473 -9.273 1.00 57.28 205 VAL A N 1
ATOM 1584 C CA . VAL A 1 205 ? 31.644 -4.461 -8.130 1.00 57.28 205 VAL A CA 1
ATOM 1585 C C . VAL A 1 205 ? 32.150 -5.469 -7.097 1.00 57.28 205 VAL A C 1
ATOM 1587 O O . VAL A 1 205 ? 32.143 -6.676 -7.352 1.00 57.28 205 VAL A O 1
ATOM 1590 N N . ASP A 1 206 ? 32.586 -4.952 -5.950 1.00 68.12 206 ASP A N 1
ATOM 1591 C CA . ASP A 1 206 ? 33.094 -5.707 -4.806 1.00 68.12 206 ASP A CA 1
ATOM 1592 C C . ASP A 1 206 ? 32.113 -6.841 -4.411 1.00 68.12 206 ASP A C 1
ATOM 1594 O O . ASP A 1 206 ? 30.890 -6.619 -4.367 1.00 68.12 206 ASP A O 1
ATOM 1598 N N . PRO A 1 207 ? 32.591 -8.069 -4.124 1.00 75.62 207 PRO A N 1
ATOM 1599 C CA . PRO A 1 207 ? 31.796 -9.113 -3.472 1.00 75.62 207 PRO A CA 1
ATOM 1600 C C . PRO A 1 207 ? 30.963 -8.622 -2.274 1.00 75.62 207 PRO A C 1
ATOM 1602 O O . PRO A 1 207 ? 29.866 -9.141 -2.040 1.00 75.62 207 PRO A O 1
ATOM 1605 N N . GLU A 1 208 ? 31.431 -7.601 -1.553 1.00 77.38 208 GLU A N 1
ATOM 1606 C CA . GLU A 1 208 ? 30.713 -6.959 -0.451 1.00 77.38 208 GLU A CA 1
ATOM 1607 C C . GLU A 1 208 ? 29.425 -6.255 -0.916 1.00 77.38 208 GLU A C 1
ATOM 1609 O O . GLU A 1 208 ? 28.353 -6.495 -0.358 1.00 77.38 208 GLU A O 1
ATOM 1614 N N . VAL A 1 209 ? 29.474 -5.479 -2.007 1.00 74.38 209 VAL A N 1
ATOM 1615 C CA . VAL A 1 209 ? 28.287 -4.822 -2.598 1.00 74.38 209 VAL A CA 1
ATOM 1616 C C . VAL A 1 209 ? 27.250 -5.858 -3.025 1.00 74.38 209 VAL A C 1
ATOM 1618 O O . VAL A 1 209 ? 26.053 -5.698 -2.775 1.00 74.38 209 VAL A O 1
ATOM 1621 N N . THR A 1 210 ? 27.710 -6.951 -3.639 1.00 72.44 210 THR A N 1
ATOM 1622 C CA . THR A 1 210 ? 26.826 -8.044 -4.068 1.00 72.44 210 THR A CA 1
ATOM 1623 C C . THR A 1 210 ? 26.170 -8.717 -2.861 1.00 72.44 210 THR A C 1
ATOM 1625 O O . THR A 1 210 ? 24.961 -8.942 -2.867 1.00 72.44 210 THR A O 1
ATOM 1628 N N . SER A 1 211 ? 26.934 -8.970 -1.797 1.00 78.12 211 SER A N 1
ATOM 1629 C CA . SER A 1 211 ? 26.430 -9.571 -0.556 1.00 78.12 211 SER A CA 1
ATOM 1630 C C . SER A 1 211 ? 25.369 -8.700 0.125 1.00 78.12 211 SER A C 1
ATOM 1632 O O . SER A 1 211 ? 24.342 -9.219 0.568 1.00 78.12 211 SER A O 1
ATOM 1634 N N . THR A 1 212 ? 25.566 -7.380 0.149 1.00 79.62 212 THR A N 1
ATOM 1635 C CA . THR A 1 212 ? 24.594 -6.425 0.702 1.00 79.62 212 THR A CA 1
ATOM 1636 C C . THR A 1 212 ? 23.291 -6.427 -0.097 1.00 79.62 212 THR A C 1
ATOM 1638 O O . THR A 1 212 ? 22.215 -6.557 0.487 1.00 79.62 212 THR A O 1
ATOM 1641 N N . LEU A 1 213 ? 23.365 -6.406 -1.435 1.00 71.12 213 LEU A N 1
ATOM 1642 C CA . LEU A 1 213 ? 22.177 -6.509 -2.293 1.00 71.12 213 LEU A CA 1
ATOM 1643 C C . LEU A 1 213 ? 21.401 -7.818 -2.058 1.00 71.12 213 LEU A C 1
ATOM 1645 O O . LEU A 1 213 ? 20.172 -7.782 -2.001 1.00 71.12 213 LEU A O 1
ATOM 1649 N N . ILE A 1 214 ? 22.086 -8.959 -1.874 1.00 72.44 214 ILE A N 1
ATOM 1650 C CA . ILE A 1 214 ? 21.439 -10.243 -1.523 1.00 72.44 214 ILE A CA 1
ATOM 1651 C C . ILE A 1 214 ? 20.695 -10.122 -0.194 1.00 72.44 214 ILE A C 1
ATOM 1653 O O . ILE A 1 214 ? 19.547 -10.558 -0.086 1.00 72.44 214 ILE A O 1
ATOM 1657 N N . ALA A 1 215 ? 21.354 -9.578 0.829 1.00 77.12 215 ALA A N 1
ATOM 1658 C CA . ALA A 1 215 ? 20.791 -9.476 2.168 1.00 77.12 215 ALA A CA 1
ATOM 1659 C C . ALA A 1 215 ? 19.538 -8.592 2.187 1.00 77.12 215 ALA A C 1
ATOM 1661 O O . ALA A 1 215 ? 18.515 -8.982 2.752 1.00 77.12 215 ALA A O 1
ATOM 1662 N N . ASP A 1 216 ? 19.586 -7.438 1.528 1.00 74.44 216 ASP A N 1
ATOM 1663 C CA . ASP A 1 216 ? 18.445 -6.526 1.477 1.00 74.44 216 ASP A CA 1
ATOM 1664 C C . ASP A 1 216 ? 17.320 -7.066 0.595 1.00 74.44 216 ASP A C 1
ATOM 1666 O O . ASP A 1 216 ? 16.144 -6.911 0.934 1.00 74.44 216 ASP A O 1
ATOM 1670 N N . LEU A 1 217 ? 17.653 -7.789 -0.481 1.00 72.44 217 LEU A N 1
ATOM 1671 C CA . LEU A 1 217 ? 16.649 -8.464 -1.295 1.00 72.44 217 LEU A CA 1
ATOM 1672 C C . LEU A 1 217 ? 15.929 -9.523 -0.458 1.00 72.44 217 LEU A C 1
ATOM 1674 O O . LEU A 1 217 ? 14.702 -9.525 -0.426 1.00 72.44 217 LEU A O 1
ATOM 1678 N N . LYS A 1 218 ? 16.662 -10.363 0.286 1.00 72.06 218 LYS A N 1
ATOM 1679 C CA . LYS A 1 218 ? 16.076 -11.357 1.203 1.00 72.06 218 LYS A CA 1
ATOM 1680 C C . LYS A 1 218 ? 15.114 -10.715 2.196 1.00 72.06 218 LYS A C 1
ATOM 1682 O O . LYS A 1 218 ? 13.969 -11.149 2.278 1.00 72.06 218 LYS A O 1
ATOM 1687 N N . LYS A 1 219 ? 15.531 -9.638 2.872 1.00 74.19 219 LYS A N 1
ATOM 1688 C CA . LYS A 1 219 ? 14.663 -8.904 3.808 1.00 74.19 219 LYS A CA 1
ATOM 1689 C C . LYS A 1 219 ? 13.396 -8.399 3.128 1.00 74.19 219 LYS A C 1
ATOM 1691 O O . LYS A 1 219 ? 12.310 -8.543 3.677 1.00 74.19 219 LYS A O 1
ATOM 1696 N N . ARG A 1 220 ? 13.511 -7.822 1.927 1.00 71.12 220 ARG A N 1
ATOM 1697 C CA . ARG A 1 220 ? 12.359 -7.289 1.186 1.00 71.12 220 ARG A CA 1
ATOM 1698 C C . ARG A 1 220 ? 11.397 -8.392 0.750 1.00 71.12 220 ARG A C 1
ATOM 1700 O O . ARG A 1 220 ? 10.190 -8.184 0.763 1.00 71.12 220 ARG A O 1
ATOM 1707 N N . VAL A 1 221 ? 11.923 -9.565 0.410 1.00 68.25 221 VAL A N 1
ATOM 1708 C CA . VAL A 1 221 ? 11.153 -10.756 0.032 1.00 68.25 221 VAL A CA 1
ATOM 1709 C C . VAL A 1 221 ? 10.448 -11.379 1.227 1.00 68.25 221 VAL A C 1
ATOM 1711 O O . VAL A 1 221 ? 9.277 -11.722 1.122 1.00 68.25 221 VAL A O 1
ATOM 1714 N N . GLU A 1 222 ? 11.123 -11.501 2.366 1.00 69.62 222 GLU A N 1
ATOM 1715 C CA . GLU A 1 222 ? 10.523 -11.966 3.621 1.00 69.62 222 GLU A CA 1
ATOM 1716 C C . GLU A 1 222 ? 9.456 -10.990 4.116 1.00 69.62 222 GLU A C 1
ATOM 1718 O O . GLU A 1 222 ? 8.353 -11.392 4.474 1.00 69.62 222 GLU A O 1
ATOM 1723 N N . TYR A 1 223 ? 9.748 -9.692 4.056 1.00 65.12 223 TYR A N 1
ATOM 1724 C CA . TYR A 1 223 ? 8.780 -8.658 4.380 1.00 65.12 223 TYR A CA 1
ATOM 1725 C C . TYR A 1 223 ? 7.555 -8.734 3.466 1.00 65.12 223 TYR A C 1
ATOM 1727 O O . TYR A 1 223 ? 6.427 -8.695 3.956 1.00 65.12 223 TYR A O 1
ATOM 1735 N N . ALA A 1 224 ? 7.767 -8.884 2.155 1.00 62.62 224 ALA A N 1
ATOM 1736 C CA . ALA A 1 224 ? 6.686 -9.078 1.202 1.00 62.62 224 ALA A CA 1
ATOM 1737 C C . ALA A 1 224 ? 5.896 -10.349 1.509 1.00 62.62 224 ALA A C 1
ATOM 1739 O O . ALA A 1 224 ? 4.672 -10.292 1.528 1.00 62.62 224 ALA A O 1
ATOM 1740 N N . ARG A 1 225 ? 6.593 -11.445 1.847 1.00 62.69 225 ARG A N 1
ATOM 1741 C CA . ARG A 1 225 ? 5.987 -12.714 2.256 1.00 62.69 225 ARG A CA 1
ATOM 1742 C C . ARG A 1 225 ? 4.965 -12.527 3.378 1.00 62.69 225 ARG A C 1
ATOM 1744 O O . ARG A 1 225 ? 3.888 -13.114 3.357 1.00 62.69 225 ARG A O 1
ATOM 1751 N N . ASP A 1 226 ? 5.342 -11.729 4.365 1.00 58.97 226 ASP A N 1
ATOM 1752 C CA . ASP A 1 226 ? 4.610 -11.640 5.622 1.00 58.97 226 ASP A CA 1
ATOM 1753 C C . ASP A 1 226 ? 3.598 -10.477 5.656 1.00 58.97 226 ASP A C 1
ATOM 1755 O O . ASP A 1 226 ? 2.702 -10.476 6.505 1.00 58.97 226 ASP A O 1
ATOM 1759 N N . ASN A 1 227 ? 3.724 -9.479 4.767 1.00 53.22 227 ASN A N 1
ATOM 1760 C CA . ASN A 1 227 ? 3.001 -8.202 4.894 1.00 53.22 227 ASN A CA 1
ATOM 1761 C C . ASN A 1 227 ? 2.406 -7.631 3.601 1.00 53.22 227 ASN A C 1
ATOM 1763 O O . ASN A 1 227 ? 1.519 -6.778 3.691 1.00 53.22 227 ASN A O 1
ATOM 1767 N N . LEU A 1 228 ? 2.880 -8.039 2.419 1.00 55.34 228 LEU A N 1
ATOM 1768 C CA . LEU A 1 228 ? 2.387 -7.505 1.151 1.00 55.34 228 LEU A CA 1
ATOM 1769 C C . LEU A 1 228 ? 1.505 -8.530 0.472 1.00 55.34 228 LEU A C 1
ATOM 1771 O O . LEU A 1 228 ? 1.879 -9.672 0.252 1.00 55.34 228 LEU A O 1
ATOM 1775 N N . ILE A 1 229 ? 0.310 -8.079 0.146 1.00 52.12 229 ILE A N 1
ATOM 1776 C CA . ILE A 1 229 ? -0.691 -8.913 -0.477 1.00 52.12 229 ILE A CA 1
ATOM 1777 C C . ILE A 1 229 ? -0.558 -8.907 -2.011 1.00 52.12 229 ILE A C 1
ATOM 1779 O O . ILE A 1 229 ? -0.870 -9.910 -2.649 1.00 52.12 229 ILE A O 1
ATOM 1783 N N . ASP A 1 230 ? -0.014 -7.842 -2.609 1.00 49.19 230 ASP A N 1
ATOM 1784 C CA . ASP A 1 230 ? 0.357 -7.852 -4.027 1.00 49.19 230 ASP A CA 1
ATOM 1785 C C . ASP A 1 230 ? 1.705 -8.562 -4.208 1.00 49.19 230 ASP A C 1
ATOM 1787 O O . ASP A 1 230 ? 2.783 -7.976 -4.341 1.00 49.19 230 ASP A O 1
ATOM 1791 N N . PHE A 1 231 ? 1.625 -9.885 -4.139 1.00 50.12 231 PHE A N 1
ATOM 1792 C CA . PHE A 1 231 ? 2.735 -10.796 -4.362 1.00 50.12 231 PHE A CA 1
ATOM 1793 C C . PHE A 1 231 ? 3.132 -10.920 -5.819 1.00 50.12 231 PHE A C 1
ATOM 1795 O O . PHE A 1 231 ? 4.175 -11.496 -6.112 1.00 50.12 231 PHE A O 1
ATOM 1802 N N . SER A 1 232 ? 2.327 -10.416 -6.744 1.00 47.62 232 SER A N 1
ATOM 1803 C CA . SER A 1 232 ? 2.483 -10.719 -8.155 1.00 47.62 232 SER A CA 1
ATOM 1804 C C . SER A 1 232 ? 3.862 -10.257 -8.664 1.00 47.62 232 SER A C 1
ATOM 1806 O O . SER A 1 232 ? 4.547 -10.998 -9.364 1.00 47.62 232 SER A O 1
ATOM 1808 N N . GLN A 1 233 ? 4.343 -9.100 -8.205 1.00 50.19 233 GLN A N 1
ATOM 1809 C CA . GLN A 1 233 ? 5.624 -8.534 -8.626 1.00 50.19 233 GLN A CA 1
ATOM 1810 C C . GLN A 1 233 ? 6.808 -9.201 -7.905 1.00 50.19 233 GLN A C 1
ATOM 1812 O O . GLN A 1 233 ? 7.700 -9.759 -8.543 1.00 50.19 233 GLN A O 1
ATOM 1817 N N . ILE A 1 234 ? 6.807 -9.213 -6.564 1.00 51.50 234 ILE A N 1
ATOM 1818 C CA . ILE A 1 234 ? 7.931 -9.722 -5.756 1.00 51.50 234 ILE A CA 1
ATOM 1819 C C . ILE A 1 234 ? 8.040 -11.246 -5.845 1.00 51.50 234 ILE A C 1
ATOM 1821 O O . ILE A 1 234 ? 9.146 -11.759 -5.973 1.00 51.50 234 ILE A O 1
ATOM 1825 N N . GLN A 1 235 ? 6.925 -11.983 -5.846 1.00 48.62 235 GLN A N 1
ATOM 1826 C CA . GLN A 1 235 ? 6.939 -13.436 -6.018 1.00 48.62 235 GLN A CA 1
ATOM 1827 C C . GLN A 1 235 ? 7.442 -13.822 -7.404 1.00 48.62 235 GLN A C 1
ATOM 1829 O O . GLN A 1 235 ? 8.197 -14.779 -7.492 1.00 48.62 235 GLN A O 1
ATOM 1834 N N . PHE A 1 236 ? 7.111 -13.066 -8.457 1.00 48.41 236 PHE A N 1
ATOM 1835 C CA . PHE A 1 236 ? 7.646 -13.307 -9.798 1.00 48.41 236 PHE A CA 1
ATOM 1836 C C . PHE A 1 236 ? 9.137 -12.942 -9.896 1.00 48.41 236 PHE A C 1
ATOM 1838 O O . PHE A 1 236 ? 9.888 -13.653 -10.546 1.00 48.41 236 PHE A O 1
ATOM 1845 N N . LEU A 1 237 ? 9.605 -11.905 -9.190 1.00 50.91 237 LEU A N 1
ATOM 1846 C CA . LEU A 1 237 ? 11.028 -11.516 -9.095 1.00 50.91 237 LEU A CA 1
ATOM 1847 C C . LEU A 1 237 ? 11.888 -12.463 -8.258 1.00 50.91 237 LEU A C 1
ATOM 1849 O O . LEU A 1 237 ? 13.077 -12.623 -8.510 1.00 50.91 237 LEU A O 1
ATOM 1853 N N . VAL A 1 238 ? 11.272 -13.120 -7.288 1.00 49.28 238 VAL A N 1
ATOM 1854 C CA . VAL A 1 238 ? 11.884 -14.162 -6.463 1.00 49.28 238 VAL A CA 1
ATOM 1855 C C . VAL A 1 238 ? 11.838 -15.502 -7.185 1.00 49.28 238 VAL A C 1
ATOM 1857 O O . VAL A 1 238 ? 12.821 -16.231 -7.221 1.00 49.28 238 VAL A O 1
ATOM 1860 N N . GLN A 1 239 ? 10.732 -15.801 -7.866 1.00 50.03 239 GLN A N 1
ATOM 1861 C CA . GLN A 1 239 ? 10.638 -16.915 -8.809 1.00 50.03 239 GLN A CA 1
ATOM 1862 C C . GLN A 1 239 ? 11.488 -16.691 -10.065 1.00 50.03 239 GLN A C 1
ATOM 1864 O O . GLN A 1 239 ? 11.756 -17.662 -10.763 1.00 50.03 239 GLN A O 1
ATOM 1869 N N . LEU A 1 240 ? 11.972 -15.472 -10.331 1.00 47.84 240 LEU A N 1
ATOM 1870 C CA . LEU A 1 240 ? 12.926 -15.136 -11.396 1.00 47.84 240 LEU A CA 1
ATOM 1871 C C . LEU A 1 240 ? 14.340 -15.699 -11.147 1.00 47.84 240 LEU A C 1
ATOM 1873 O O . LEU A 1 240 ? 15.224 -15.491 -11.974 1.00 47.84 240 LEU A O 1
ATOM 1877 N N . ASP A 1 241 ? 14.522 -16.516 -10.106 1.00 43.47 241 ASP A N 1
ATOM 1878 C CA . ASP A 1 241 ? 15.566 -17.546 -10.045 1.00 43.47 241 ASP A CA 1
ATOM 1879 C C . ASP A 1 241 ? 15.331 -18.714 -11.029 1.00 43.47 241 ASP A C 1
ATOM 1881 O O . ASP A 1 241 ? 16.249 -19.438 -11.395 1.00 43.47 241 ASP A O 1
ATOM 1885 N N . THR A 1 242 ? 14.124 -18.877 -11.575 1.00 47.50 242 THR A N 1
ATOM 1886 C CA . THR A 1 242 ? 13.906 -19.809 -12.691 1.00 47.50 242 THR A CA 1
ATOM 1887 C C . THR A 1 242 ? 14.520 -19.317 -14.008 1.00 47.50 242 THR A C 1
ATOM 1889 O O . THR A 1 242 ? 14.540 -20.079 -14.958 1.00 47.50 242 THR A O 1
ATOM 1892 N N . LEU A 1 243 ? 15.065 -18.096 -14.120 1.00 42.41 243 LEU A N 1
ATOM 1893 C CA . LEU A 1 243 ? 15.600 -17.537 -15.381 1.00 42.41 243 LEU A CA 1
ATOM 1894 C C . LEU A 1 243 ? 17.129 -17.301 -15.404 1.00 42.41 243 LEU A C 1
ATOM 1896 O O . LEU A 1 243 ? 17.614 -16.582 -16.284 1.00 42.41 243 LEU A O 1
ATOM 1900 N N . ALA A 1 244 ? 17.896 -17.913 -14.493 1.00 41.84 244 ALA A N 1
ATOM 1901 C CA . ALA A 1 244 ? 19.370 -17.858 -14.494 1.00 41.84 244 ALA A CA 1
ATOM 1902 C C . ALA A 1 244 ? 20.095 -19.226 -14.459 1.00 41.84 244 ALA A C 1
ATOM 1904 O O . ALA A 1 244 ? 21.318 -19.254 -14.385 1.00 41.84 244 ALA A O 1
ATOM 1905 N N . GLY A 1 245 ? 19.395 -20.358 -14.600 1.00 37.53 245 GLY A N 1
ATOM 1906 C CA . GLY A 1 245 ? 20.011 -21.668 -14.887 1.00 37.53 245 GLY A CA 1
ATOM 1907 C C . GLY A 1 245 ? 19.692 -22.132 -16.315 1.00 37.53 245 GLY A C 1
ATOM 1908 O O . GLY A 1 245 ? 18.640 -21.747 -16.833 1.00 37.53 245 GLY A O 1
ATOM 1909 N N . PRO A 1 246 ? 20.553 -22.925 -16.991 1.00 35.44 246 PRO A N 1
ATOM 1910 C CA . PRO A 1 246 ? 20.281 -23.358 -18.354 1.00 35.44 246 PRO A CA 1
ATOM 1911 C C . PRO A 1 246 ? 19.048 -24.248 -18.298 1.00 35.44 246 PRO A C 1
ATOM 1913 O O . PRO A 1 246 ? 19.074 -25.313 -17.685 1.00 35.44 246 PRO A O 1
ATOM 1916 N N . TYR A 1 247 ? 17.948 -23.828 -18.908 1.00 40.28 247 TYR A N 1
ATOM 1917 C CA . TYR A 1 247 ? 16.879 -24.781 -19.121 1.00 40.28 247 TYR A CA 1
ATOM 1918 C C . TYR A 1 247 ? 17.374 -25.817 -20.126 1.00 40.28 247 TYR A C 1
ATOM 1920 O O . TYR A 1 247 ? 17.765 -25.431 -21.231 1.00 40.28 247 TYR A O 1
ATOM 1928 N N . PRO A 1 248 ? 17.335 -27.113 -19.786 1.00 38.00 248 PRO A N 1
ATOM 1929 C CA . PRO A 1 248 ? 17.418 -28.152 -20.790 1.00 38.00 248 PRO A CA 1
ATOM 1930 C C . PRO A 1 248 ? 16.121 -28.074 -21.603 1.00 38.00 248 PRO A C 1
ATOM 1932 O O . PRO A 1 248 ? 15.093 -28.579 -21.173 1.00 38.00 248 PRO A O 1
ATOM 1935 N N . ASP A 1 249 ? 16.137 -27.320 -22.703 1.00 41.78 249 ASP A N 1
ATOM 1936 C CA . ASP A 1 249 ? 15.177 -27.366 -23.819 1.00 41.78 249 ASP A CA 1
ATOM 1937 C C . ASP A 1 249 ? 13.665 -27.446 -23.495 1.00 41.78 249 ASP A C 1
ATOM 1939 O O . ASP A 1 249 ? 12.869 -27.913 -24.308 1.00 41.78 249 ASP A O 1
ATOM 1943 N N . GLY A 1 250 ? 13.229 -26.940 -22.336 1.00 42.03 250 GLY A N 1
ATOM 1944 C CA . GLY A 1 250 ? 11.831 -26.983 -21.897 1.00 42.03 250 GLY A CA 1
ATOM 1945 C C . GLY A 1 250 ? 11.015 -25.747 -22.316 1.00 42.03 250 GLY A C 1
ATOM 1946 O O . GLY A 1 250 ? 11.549 -24.640 -22.313 1.00 42.03 250 GLY A O 1
ATOM 1947 N N . PRO A 1 251 ? 9.714 -25.873 -22.636 1.00 42.16 251 PRO A N 1
ATOM 1948 C CA . PRO A 1 251 ? 8.881 -24.763 -23.124 1.00 42.16 251 PRO A CA 1
ATOM 1949 C C . PRO A 1 251 ? 8.631 -23.639 -22.095 1.00 42.16 251 PRO A C 1
ATOM 1951 O O . PRO A 1 251 ? 8.656 -22.475 -22.476 1.00 42.16 251 PRO A O 1
ATOM 1954 N N . LEU A 1 252 ? 8.512 -23.947 -20.796 1.00 39.25 252 LEU A N 1
ATOM 1955 C CA . LEU A 1 252 ? 8.243 -22.967 -19.715 1.00 39.25 252 LEU A CA 1
ATOM 1956 C C . LEU A 1 252 ? 9.410 -21.994 -19.430 1.00 39.25 252 LEU A C 1
ATOM 1958 O O . LEU A 1 252 ? 9.248 -20.973 -18.774 1.00 39.25 252 LEU A O 1
ATOM 1962 N N . SER A 1 253 ? 10.590 -22.303 -19.964 1.00 44.53 253 SER A N 1
ATOM 1963 C CA . SER A 1 253 ? 11.814 -21.495 -19.933 1.00 44.53 253 SER A CA 1
ATOM 1964 C C . SER A 1 253 ? 11.737 -20.173 -20.693 1.00 44.53 253 SER A C 1
ATOM 1966 O O . SER A 1 253 ? 12.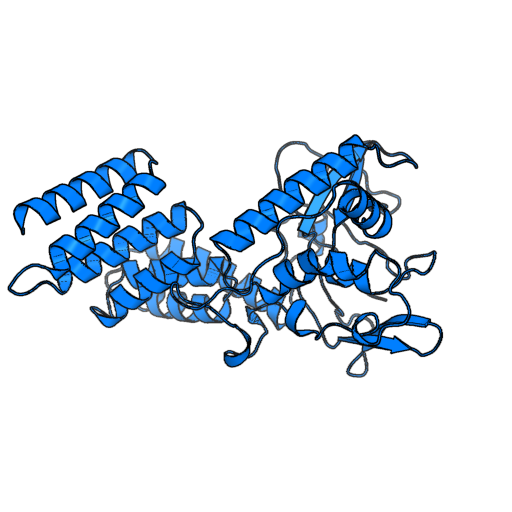565 -19.278 -20.497 1.00 44.53 253 SER A O 1
ATOM 1968 N N . ARG A 1 254 ? 10.812 -20.102 -21.653 1.00 49.34 254 ARG A N 1
ATOM 1969 C CA . ARG A 1 254 ? 10.887 -19.207 -22.812 1.00 49.34 254 ARG A CA 1
ATOM 1970 C C . ARG A 1 254 ? 9.824 -18.109 -22.800 1.00 49.34 254 ARG A C 1
ATOM 1972 O O . ARG A 1 254 ? 9.807 -17.310 -23.739 1.00 49.34 254 ARG A O 1
ATOM 1979 N N . ASP A 1 255 ? 8.993 -18.051 -21.761 1.00 57.62 255 ASP A N 1
ATOM 1980 C CA . ASP A 1 255 ? 7.805 -17.203 -21.740 1.00 57.62 255 ASP A CA 1
ATOM 1981 C C . ASP A 1 255 ? 8.077 -15.797 -21.202 1.00 57.62 255 ASP A C 1
ATOM 1983 O O . ASP A 1 255 ? 8.953 -15.547 -20.367 1.00 57.62 255 ASP A O 1
ATOM 1987 N N . THR A 1 256 ? 7.323 -14.844 -21.743 1.00 66.25 256 THR A N 1
ATOM 1988 C CA . THR A 1 256 ? 7.423 -13.432 -21.385 1.00 66.25 256 THR A CA 1
ATOM 1989 C C . THR A 1 256 ? 6.405 -13.130 -20.288 1.00 66.25 256 THR A C 1
ATOM 1991 O O . THR A 1 256 ? 5.229 -13.434 -20.491 1.00 66.25 256 THR A O 1
ATOM 1994 N N . PRO A 1 257 ? 6.807 -12.568 -19.130 1.00 70.38 257 PRO A N 1
ATOM 1995 C CA . PRO A 1 257 ? 5.851 -12.282 -18.073 1.00 70.38 257 PRO A CA 1
ATOM 1996 C C . PRO A 1 257 ? 4.759 -11.313 -18.529 1.00 70.38 257 PRO A C 1
ATOM 1998 O O . PRO A 1 257 ? 5.074 -10.305 -19.165 1.00 70.38 257 PRO A O 1
ATOM 2001 N N . PRO A 1 258 ? 3.499 -11.561 -18.141 1.00 73.88 258 PRO A N 1
ATOM 2002 C CA . PRO A 1 258 ? 2.425 -10.584 -18.238 1.00 73.88 258 PRO A CA 1
ATOM 2003 C C . PRO A 1 258 ? 2.813 -9.222 -17.649 1.00 73.88 258 PRO A C 1
ATOM 2005 O O . PRO A 1 258 ? 3.357 -9.145 -16.548 1.00 73.88 258 PRO A O 1
ATOM 2008 N N . MET A 1 259 ? 2.451 -8.133 -18.335 1.00 79.31 259 MET A N 1
ATOM 2009 C CA . MET A 1 259 ? 2.789 -6.776 -17.883 1.00 79.31 259 MET A CA 1
ATOM 2010 C C . MET A 1 259 ? 2.179 -6.390 -16.533 1.00 79.31 259 MET A C 1
ATOM 2012 O O . MET A 1 259 ? 2.741 -5.541 -15.847 1.00 79.31 259 MET A O 1
ATOM 2016 N N . ARG A 1 260 ? 1.094 -7.057 -16.107 1.00 77.44 260 ARG A N 1
ATOM 2017 C CA . ARG A 1 260 ? 0.447 -6.815 -14.805 1.00 77.44 260 ARG A CA 1
ATOM 2018 C C . ARG A 1 260 ? 1.415 -6.904 -13.618 1.00 77.44 260 ARG A C 1
ATOM 2020 O O . ARG A 1 260 ? 1.206 -6.231 -12.623 1.00 77.44 260 ARG A O 1
ATOM 2027 N N . TYR A 1 261 ? 2.485 -7.690 -13.751 1.00 74.38 261 TYR A N 1
ATOM 2028 C CA . TYR A 1 261 ? 3.523 -7.864 -12.731 1.00 74.38 261 TYR A CA 1
ATOM 2029 C C . TYR A 1 261 ? 4.499 -6.684 -12.614 1.00 74.38 261 TYR A C 1
ATOM 2031 O O . TYR A 1 261 ? 5.337 -6.668 -11.719 1.00 74.38 261 TYR A O 1
ATOM 2039 N N . PHE A 1 262 ? 4.428 -5.718 -13.524 1.00 76.50 262 PHE A N 1
ATOM 2040 C CA . PHE A 1 262 ? 5.237 -4.496 -13.499 1.00 76.50 262 PHE A CA 1
ATOM 2041 C C . PHE A 1 262 ? 4.359 -3.250 -13.408 1.00 76.50 262 PHE A C 1
ATOM 2043 O O . PHE A 1 262 ? 4.818 -2.189 -12.998 1.00 76.50 262 PHE A O 1
ATOM 2050 N N . THR A 1 263 ? 3.091 -3.361 -13.801 1.00 83.50 263 THR A N 1
ATOM 2051 C CA . THR A 1 263 ? 2.121 -2.280 -13.681 1.00 83.50 263 THR A CA 1
ATOM 2052 C C . THR A 1 263 ? 1.811 -2.018 -12.203 1.00 83.50 263 THR A C 1
ATOM 2054 O O . THR A 1 263 ? 1.449 -2.956 -11.493 1.00 83.50 263 THR A O 1
ATOM 2057 N N . PRO A 1 264 ? 1.905 -0.763 -11.723 1.00 86.44 264 PRO A N 1
ATOM 2058 C CA . PRO A 1 264 ? 1.523 -0.423 -10.356 1.00 86.44 264 PRO A CA 1
ATOM 2059 C C . PRO A 1 264 ? 0.100 -0.889 -10.033 1.00 86.44 264 PRO A C 1
ATOM 2061 O O . PRO A 1 264 ? -0.814 -0.646 -10.822 1.00 86.44 264 PRO A O 1
ATOM 2064 N N . VAL A 1 265 ? -0.118 -1.470 -8.850 1.00 82.69 265 VAL A N 1
ATOM 2065 C CA . VAL A 1 265 ? -1.435 -1.984 -8.421 1.00 82.69 265 VAL A CA 1
ATOM 2066 C C . VAL A 1 265 ? -2.558 -0.948 -8.542 1.00 82.69 265 VAL A C 1
ATOM 2068 O O . VAL A 1 265 ? -3.674 -1.260 -8.946 1.00 82.69 265 VAL A O 1
ATOM 2071 N N . ASN A 1 266 ? -2.245 0.325 -8.296 1.00 89.31 266 ASN A N 1
ATOM 2072 C CA . ASN A 1 266 ? -3.179 1.441 -8.443 1.00 89.31 266 ASN A CA 1
ATOM 2073 C C . ASN A 1 266 ? -3.698 1.639 -9.879 1.00 89.31 266 ASN A C 1
ATOM 2075 O O . ASN A 1 266 ? -4.772 2.204 -10.092 1.00 89.31 266 ASN A O 1
ATOM 2079 N N . ALA A 1 267 ? -2.903 1.235 -10.870 1.00 89.44 267 ALA A N 1
ATOM 2080 C CA . ALA A 1 267 ? -3.229 1.299 -12.289 1.00 89.44 267 ALA A CA 1
ATOM 2081 C C . ALA A 1 267 ? -3.894 0.025 -12.810 1.00 89.44 267 ALA A C 1
ATOM 2083 O O . ALA A 1 267 ? -4.442 0.045 -13.913 1.00 89.44 267 ALA A O 1
ATOM 2084 N N . LEU A 1 268 ? -3.907 -1.049 -12.019 1.00 85.88 268 LEU A N 1
ATOM 2085 C CA . LEU A 1 268 ? -4.615 -2.267 -12.374 1.00 85.88 268 LEU A CA 1
ATOM 2086 C C . LEU A 1 268 ? -6.140 -2.105 -12.195 1.00 85.88 268 LEU A C 1
ATOM 2088 O O . LEU A 1 268 ? -6.600 -1.390 -11.290 1.00 85.88 268 LEU A O 1
ATOM 2092 N N . PRO A 1 269 ? -6.944 -2.771 -13.042 1.00 84.38 269 PRO A N 1
ATOM 2093 C CA . PRO A 1 269 ? -8.356 -3.053 -12.779 1.00 84.38 269 PRO A CA 1
ATOM 2094 C C . PRO A 1 269 ? -8.561 -3.739 -11.421 1.00 84.38 269 PRO A C 1
ATOM 2096 O O . PRO A 1 269 ? -7.695 -4.496 -10.993 1.00 84.38 269 PRO A O 1
ATOM 2099 N N . GLU A 1 270 ? -9.687 -3.484 -10.745 1.00 79.38 270 GLU A N 1
ATOM 2100 C CA . GLU A 1 270 ? -9.955 -3.990 -9.383 1.00 79.38 270 GLU A CA 1
ATOM 2101 C C . GLU A 1 270 ? -9.871 -5.519 -9.269 1.00 79.38 270 GLU A C 1
ATOM 2103 O O . GLU A 1 270 ? -9.306 -6.028 -8.304 1.00 79.38 270 GLU A O 1
ATOM 2108 N N . ASP A 1 271 ? -10.347 -6.244 -10.280 1.00 76.38 271 ASP A N 1
ATOM 2109 C CA . ASP A 1 271 ? -10.283 -7.706 -10.381 1.00 76.38 271 ASP A CA 1
ATOM 2110 C C . ASP A 1 271 ? -8.848 -8.249 -10.471 1.00 76.38 271 ASP A C 1
ATOM 2112 O O . ASP A 1 271 ? -8.598 -9.403 -10.131 1.00 76.38 271 ASP A O 1
ATOM 2116 N N . LEU A 1 272 ? -7.893 -7.406 -10.872 1.00 73.06 272 LEU A N 1
ATOM 2117 C CA . LEU A 1 272 ? -6.475 -7.743 -10.974 1.00 73.06 272 LEU A CA 1
ATOM 2118 C C . LEU A 1 272 ? -5.635 -7.216 -9.802 1.00 73.06 272 LEU A C 1
ATOM 2120 O O . LEU A 1 272 ? -4.430 -7.455 -9.787 1.00 73.06 272 LEU A O 1
ATOM 2124 N N . ARG A 1 273 ? -6.233 -6.519 -8.822 1.00 74.12 273 ARG A N 1
ATOM 2125 C CA . ARG A 1 273 ? -5.510 -5.975 -7.653 1.00 74.12 273 ARG A CA 1
ATOM 2126 C C . ARG A 1 273 ? -5.224 -7.008 -6.557 1.00 74.12 273 ARG A C 1
ATOM 2128 O O . ARG A 1 273 ? -4.607 -6.630 -5.569 1.00 74.12 273 ARG A O 1
ATOM 2135 N N . GLU A 1 274 ? -5.689 -8.255 -6.720 1.00 61.59 274 GLU A N 1
ATOM 2136 C CA . GLU A 1 274 ? -5.514 -9.433 -5.840 1.00 61.59 274 GLU A CA 1
ATOM 2137 C C . GLU A 1 274 ? -5.083 -9.099 -4.396 1.00 61.59 274 GLU A C 1
ATOM 2139 O O . GLU A 1 274 ? -3.996 -9.462 -3.951 1.00 61.59 274 GLU A O 1
ATOM 2144 N N . ILE A 1 275 ? -5.952 -8.416 -3.638 1.00 57.4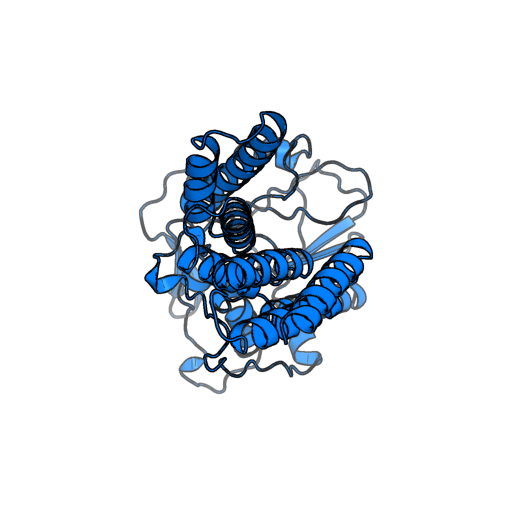1 275 ILE A N 1
ATOM 2145 C CA . ILE A 1 275 ? -5.718 -8.145 -2.217 1.00 57.41 275 ILE A CA 1
ATOM 2146 C C . ILE A 1 275 ? -6.203 -9.362 -1.387 1.00 57.41 275 ILE A C 1
ATOM 2148 O O . ILE A 1 275 ? -7.262 -9.299 -0.773 1.00 57.41 275 ILE A O 1
ATOM 2152 N N . LYS A 1 276 ? -5.461 -10.487 -1.355 1.00 54.03 276 LYS A N 1
ATOM 2153 C CA . LYS A 1 276 ? -5.648 -11.565 -0.353 1.00 54.03 276 LYS A CA 1
ATOM 2154 C C . LYS A 1 276 ? -5.825 -11.072 1.087 1.00 54.03 276 LYS A C 1
ATOM 2156 O O . LYS A 1 276 ? -4.949 -10.452 1.683 1.00 54.03 276 LYS A O 1
ATOM 2161 N N . ILE A 1 277 ? -6.922 -11.493 1.697 1.00 48.72 277 ILE A N 1
ATOM 2162 C CA . ILE A 1 277 ? -7.226 -11.327 3.121 1.00 48.72 277 ILE A CA 1
ATOM 2163 C C . ILE A 1 277 ? -6.712 -12.582 3.870 1.00 48.72 277 ILE A C 1
ATOM 2165 O O . ILE A 1 277 ? -6.720 -13.674 3.296 1.00 48.72 277 ILE A O 1
ATOM 2169 N N . PRO A 1 278 ? -6.236 -12.488 5.130 1.00 44.25 278 PRO A N 1
ATOM 2170 C CA . PRO A 1 278 ? -5.720 -13.647 5.867 1.00 44.25 278 PRO A CA 1
ATOM 2171 C C . PRO A 1 278 ? -6.714 -14.819 5.924 1.00 44.25 278 PRO A C 1
ATOM 2173 O O . PRO A 1 278 ? -7.842 -14.646 6.386 1.00 44.25 278 PRO A O 1
ATOM 2176 N N . GLY A 1 279 ? -6.275 -16.018 5.519 1.00 50.19 279 GLY A N 1
ATOM 2177 C CA . GLY A 1 279 ? -7.069 -17.258 5.559 1.00 50.19 279 GLY A CA 1
ATOM 2178 C C . GLY A 1 279 ? -7.141 -18.033 4.238 1.00 50.19 279 GLY A C 1
ATOM 2179 O O . GLY A 1 279 ? -7.547 -19.191 4.249 1.00 50.19 279 GLY A O 1
ATOM 2180 N N . GLU A 1 280 ? -6.721 -17.435 3.123 1.00 48.47 280 GLU A N 1
ATOM 2181 C CA . GLU A 1 280 ? -6.599 -18.118 1.828 1.00 48.47 280 GLU A CA 1
ATOM 2182 C C . GLU A 1 280 ? -5.247 -18.832 1.679 1.00 48.47 280 GLU A C 1
ATOM 2184 O O . GLU A 1 280 ? -4.222 -18.342 2.160 1.00 48.47 280 GLU A O 1
ATOM 2189 N N . GLU A 1 281 ? -5.224 -19.975 0.981 1.00 42.56 281 GLU A N 1
ATOM 2190 C CA . GLU A 1 281 ? -3.987 -20.708 0.688 1.00 42.56 281 GLU A CA 1
ATOM 2191 C C . GLU A 1 281 ? -2.985 -19.795 -0.037 1.00 42.56 281 GLU A C 1
ATOM 2193 O O . GLU A 1 281 ? -3.252 -19.238 -1.109 1.00 42.56 281 GLU A O 1
ATOM 2198 N N . THR A 1 282 ? -1.813 -19.601 0.564 1.00 44.09 282 THR A N 1
ATOM 2199 C CA . THR A 1 282 ? -0.692 -18.914 -0.073 1.00 44.09 282 THR A CA 1
ATOM 2200 C C . THR A 1 282 ? -0.039 -19.862 -1.078 1.00 44.09 282 THR A C 1
ATOM 2202 O O . THR A 1 282 ? 0.159 -21.039 -0.772 1.00 44.09 282 THR A O 1
ATOM 2205 N N . PRO A 1 283 ? 0.332 -19.399 -2.286 1.00 42.19 283 PRO A N 1
ATOM 2206 C CA . PRO A 1 283 ? 1.173 -20.217 -3.140 1.00 42.19 283 PRO A CA 1
ATOM 2207 C C . PRO A 1 283 ? 2.498 -20.425 -2.402 1.00 42.19 283 PRO A C 1
ATOM 2209 O O . PRO A 1 283 ? 3.064 -19.468 -1.869 1.00 42.19 283 PRO A O 1
ATOM 2212 N N . VAL A 1 284 ? 2.992 -21.663 -2.353 1.00 42.28 284 VAL A N 1
ATOM 2213 C CA . VAL A 1 284 ? 4.263 -21.979 -1.689 1.00 42.28 284 VAL A CA 1
ATOM 2214 C C . VAL A 1 284 ? 5.377 -21.167 -2.347 1.00 42.28 284 VAL A C 1
ATOM 2216 O O . VAL A 1 284 ? 5.768 -21.411 -3.489 1.00 42.28 284 VAL A O 1
ATOM 2219 N N . ILE A 1 285 ? 5.888 -20.175 -1.622 1.00 46.28 285 ILE A N 1
ATOM 2220 C CA . ILE A 1 285 ? 7.039 -19.391 -2.055 1.00 46.28 285 ILE A CA 1
ATOM 2221 C C . ILE A 1 285 ? 8.274 -20.232 -1.776 1.00 46.28 285 ILE A C 1
ATOM 2223 O O . ILE A 1 285 ? 8.536 -20.594 -0.628 1.00 46.28 285 ILE A O 1
ATOM 2227 N N . ARG A 1 286 ? 9.054 -20.538 -2.817 1.00 44.03 286 ARG A N 1
ATOM 2228 C CA . ARG A 1 286 ? 10.411 -21.048 -2.617 1.00 44.03 286 ARG A CA 1
ATOM 2229 C C . ARG A 1 286 ? 11.227 -19.938 -1.962 1.00 44.03 286 ARG A C 1
ATOM 2231 O O . ARG A 1 286 ? 11.563 -18.952 -2.600 1.00 44.03 286 ARG A O 1
ATOM 2238 N N . THR A 1 287 ? 11.495 -20.088 -0.673 1.00 44.06 287 THR A N 1
ATOM 2239 C CA . THR A 1 287 ? 12.365 -19.196 0.110 1.00 44.06 287 THR A CA 1
ATOM 2240 C C . THR A 1 287 ? 13.806 -19.701 0.165 1.00 44.06 287 THR A C 1
ATOM 2242 O O . THR A 1 287 ? 14.692 -18.995 0.637 1.00 44.06 287 THR A O 1
ATOM 2245 N N . GLN A 1 288 ? 14.048 -20.923 -0.316 1.00 45.59 288 GLN A N 1
ATOM 2246 C CA . GLN A 1 288 ? 15.364 -21.543 -0.377 1.00 45.59 288 GLN A CA 1
ATOM 2247 C C . GLN A 1 288 ? 15.938 -21.372 -1.781 1.00 45.59 288 GLN A C 1
ATOM 2249 O O . GLN A 1 288 ? 15.530 -22.058 -2.716 1.00 45.59 288 GLN A O 1
ATOM 2254 N N . PHE A 1 289 ? 16.884 -20.449 -1.897 1.00 50.56 289 PHE A N 1
ATOM 2255 C CA . PHE A 1 289 ? 17.757 -20.307 -3.054 1.00 50.56 289 PHE A CA 1
ATOM 2256 C C . PHE A 1 289 ? 19.164 -20.695 -2.638 1.00 50.56 289 PHE A C 1
ATOM 2258 O O . PHE A 1 289 ? 19.602 -20.335 -1.540 1.00 50.56 289 PHE A O 1
ATOM 2265 N N . ASP A 1 290 ? 19.875 -21.398 -3.512 1.00 55.81 290 ASP A N 1
ATOM 2266 C CA . ASP A 1 290 ? 21.303 -21.587 -3.315 1.00 55.81 290 ASP A CA 1
ATOM 2267 C C . ASP A 1 290 ? 22.034 -20.245 -3.483 1.00 55.81 290 ASP A C 1
ATOM 2269 O O . ASP A 1 290 ? 21.718 -19.442 -4.367 1.00 55.81 290 ASP A O 1
ATOM 2273 N N . LEU A 1 291 ? 23.012 -19.999 -2.611 1.00 59.94 291 LEU A N 1
ATOM 2274 C CA . LEU A 1 291 ? 23.722 -18.728 -2.538 1.00 59.94 291 LEU A CA 1
ATOM 2275 C C . LEU A 1 291 ? 24.432 -18.418 -3.865 1.00 59.94 291 LEU A C 1
ATOM 2277 O O . LEU A 1 291 ? 24.383 -17.276 -4.315 1.00 59.94 291 LEU A O 1
ATOM 2281 N N . ALA A 1 292 ? 25.014 -19.418 -4.537 1.00 59.84 292 ALA A N 1
ATOM 2282 C CA . ALA A 1 292 ? 25.722 -19.206 -5.799 1.00 59.84 292 ALA A CA 1
ATOM 2283 C C . ALA A 1 292 ? 24.786 -18.718 -6.918 1.00 59.84 292 ALA A C 1
ATOM 2285 O O . ALA A 1 292 ? 25.173 -17.867 -7.718 1.00 59.84 292 ALA A O 1
ATOM 2286 N N . THR A 1 293 ? 23.536 -19.190 -6.929 1.00 58.03 293 THR A N 1
ATOM 2287 C CA . THR A 1 293 ? 22.529 -18.759 -7.914 1.00 58.03 293 THR A CA 1
ATOM 2288 C C . THR A 1 293 ? 22.108 -17.307 -7.665 1.00 58.03 293 THR A C 1
ATOM 2290 O O . THR A 1 293 ? 22.075 -16.503 -8.596 1.00 58.03 293 THR A O 1
ATOM 2293 N N . GLN A 1 294 ? 21.915 -16.918 -6.397 1.00 60.19 294 GLN A N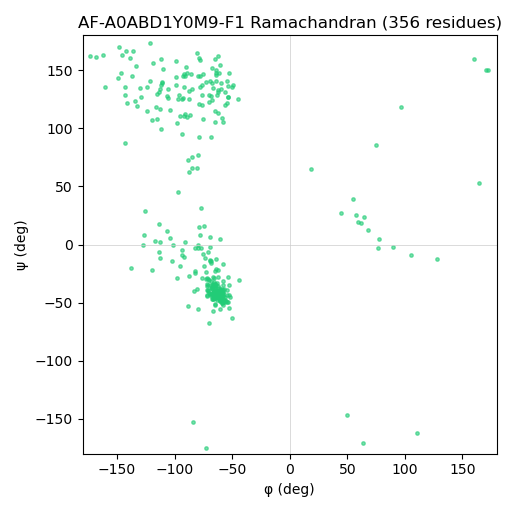 1
ATOM 2294 C CA . GLN A 1 294 ? 21.639 -15.521 -6.031 1.00 60.19 294 GLN A CA 1
ATOM 2295 C C . GLN A 1 294 ? 22.781 -14.579 -6.433 1.00 60.19 294 GLN A C 1
ATOM 2297 O O . GLN A 1 294 ? 22.530 -13.490 -6.951 1.00 60.19 294 GLN A O 1
ATOM 2302 N N . PHE A 1 295 ? 24.032 -15.001 -6.221 1.00 62.44 295 PHE A N 1
ATOM 2303 C CA . PHE A 1 295 ? 25.206 -14.241 -6.649 1.00 62.44 295 PHE A CA 1
ATOM 2304 C C . PHE A 1 295 ? 25.226 -14.040 -8.173 1.00 62.44 295 PHE A C 1
ATOM 2306 O O . PHE A 1 295 ? 25.390 -12.905 -8.621 1.00 62.44 295 PHE A O 1
ATOM 2313 N N . ASP A 1 296 ? 25.010 -15.090 -8.973 1.00 61.62 296 ASP A N 1
ATOM 2314 C CA . ASP A 1 296 ? 25.005 -14.992 -10.442 1.00 61.62 296 ASP A CA 1
ATOM 2315 C C . ASP A 1 296 ? 23.866 -14.095 -10.962 1.00 61.62 296 ASP A C 1
ATOM 2317 O O . ASP A 1 296 ? 24.101 -13.224 -11.805 1.00 61.62 296 ASP A O 1
ATOM 2321 N N . VAL A 1 297 ? 22.655 -14.221 -10.402 1.00 58.75 297 VAL A N 1
ATOM 2322 C CA . VAL A 1 297 ? 21.505 -13.369 -10.752 1.00 58.75 297 VAL A CA 1
ATOM 2323 C C . VAL A 1 297 ? 21.832 -11.899 -10.523 1.00 58.75 297 VAL A C 1
ATOM 2325 O O . VAL A 1 297 ? 21.636 -11.077 -11.419 1.00 58.75 297 VAL A O 1
ATOM 2328 N N . ILE A 1 298 ? 22.357 -11.550 -9.349 1.00 62.97 298 ILE A N 1
ATOM 2329 C CA . ILE A 1 298 ? 22.661 -10.154 -9.030 1.00 62.97 298 ILE A CA 1
ATOM 2330 C C . ILE A 1 298 ? 23.798 -9.642 -9.900 1.00 62.97 298 ILE A C 1
ATOM 2332 O O . ILE A 1 298 ? 23.687 -8.544 -10.434 1.00 62.97 298 ILE A O 1
ATOM 2336 N N . ILE A 1 299 ? 24.851 -10.430 -10.121 1.00 63.62 299 ILE A N 1
ATOM 2337 C CA . ILE A 1 299 ? 25.954 -10.036 -11.005 1.00 63.62 299 ILE A CA 1
ATOM 2338 C C . ILE A 1 299 ? 25.452 -9.724 -12.420 1.00 63.62 299 ILE A C 1
ATOM 2340 O O . ILE A 1 299 ? 25.875 -8.729 -13.007 1.00 63.62 299 ILE A O 1
ATOM 2344 N N . ARG A 1 300 ? 24.537 -10.539 -12.961 1.00 62.19 300 ARG A N 1
ATOM 2345 C CA . ARG A 1 300 ? 24.039 -10.396 -14.340 1.00 62.19 300 ARG A CA 1
ATOM 2346 C C . ARG A 1 300 ? 22.930 -9.364 -14.518 1.00 62.19 300 ARG A C 1
ATOM 2348 O O . ARG A 1 300 ? 22.714 -8.919 -15.642 1.00 62.19 300 ARG A O 1
ATOM 2355 N N . ARG A 1 301 ? 22.169 -9.060 -13.464 1.00 61.47 301 ARG A N 1
ATOM 2356 C CA . ARG A 1 301 ? 20.950 -8.230 -13.533 1.00 61.47 301 ARG A CA 1
ATOM 2357 C C . ARG A 1 301 ? 21.082 -6.888 -12.828 1.00 61.47 301 ARG A C 1
ATOM 2359 O O . ARG A 1 301 ? 20.206 -6.042 -12.975 1.00 61.47 301 ARG A O 1
ATOM 2366 N N . ARG A 1 302 ? 22.137 -6.687 -12.039 1.00 61.16 302 ARG A N 1
ATOM 2367 C CA . ARG A 1 302 ? 22.408 -5.386 -11.435 1.00 61.16 302 ARG A CA 1
ATOM 2368 C C . ARG A 1 302 ? 22.689 -4.351 -12.516 1.00 61.16 302 ARG A C 1
ATOM 2370 O O . ARG A 1 302 ? 23.335 -4.638 -13.523 1.00 61.16 302 ARG A O 1
ATOM 2377 N N . TYR A 1 303 ? 22.258 -3.133 -12.245 1.00 63.38 303 TYR A N 1
ATOM 2378 C CA . TYR A 1 303 ? 22.599 -1.970 -13.043 1.00 63.38 303 TYR A CA 1
ATOM 2379 C C . TYR A 1 303 ? 23.481 -1.067 -12.196 1.00 63.38 303 TYR A C 1
ATOM 2381 O O . 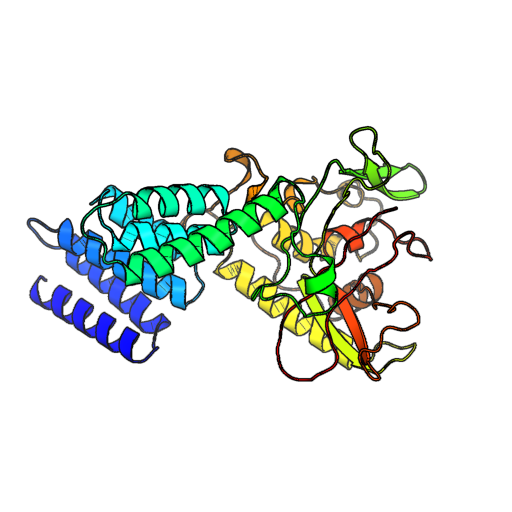TYR A 1 303 ? 23.035 -0.586 -11.153 1.00 63.38 303 TYR A O 1
ATOM 2389 N N . THR A 1 304 ? 24.724 -0.869 -12.637 1.00 58.03 304 THR A N 1
ATOM 2390 C CA . THR A 1 304 ? 25.619 0.157 -12.094 1.00 58.03 304 THR A CA 1
ATOM 2391 C C . THR A 1 304 ? 25.374 1.448 -12.858 1.00 58.03 304 THR A C 1
ATOM 2393 O O . THR A 1 304 ? 25.366 1.484 -14.091 1.00 58.03 304 THR A O 1
ATOM 2396 N N . LEU A 1 305 ? 25.076 2.494 -12.104 1.00 58.47 305 LEU A N 1
ATOM 2397 C CA . LEU A 1 305 ? 24.540 3.741 -12.611 1.00 58.47 305 LEU A CA 1
ATOM 2398 C C . LEU A 1 305 ? 25.677 4.718 -12.946 1.00 58.47 305 LEU A C 1
ATOM 2400 O O . LEU A 1 305 ? 26.350 5.225 -12.051 1.00 58.47 305 LEU A O 1
ATOM 2404 N N . TRP A 1 306 ? 25.863 5.012 -14.238 1.00 50.56 306 TRP A N 1
ATOM 2405 C CA . TRP A 1 306 ? 26.844 5.990 -14.726 1.00 50.56 306 TRP A CA 1
ATOM 2406 C C . TRP A 1 306 ? 26.221 7.385 -14.800 1.00 50.56 306 TRP A C 1
ATOM 2408 O O . TRP A 1 306 ? 25.356 7.646 -15.636 1.00 50.56 306 TRP A O 1
ATOM 2418 N N . LEU A 1 307 ? 26.642 8.286 -13.914 1.00 48.56 307 LEU A N 1
ATOM 2419 C CA . LEU A 1 307 ? 26.164 9.671 -13.900 1.00 48.56 307 LEU A CA 1
ATOM 2420 C C . LEU A 1 307 ? 26.570 10.426 -15.171 1.00 48.56 307 LEU A C 1
ATOM 2422 O O . LEU A 1 307 ? 27.652 10.200 -15.718 1.00 48.56 307 LEU A O 1
ATOM 2426 N N . GLN A 1 308 ? 25.732 11.371 -15.610 1.00 42.59 308 GLN A N 1
ATOM 2427 C CA . GLN A 1 308 ? 26.092 12.257 -16.717 1.00 42.59 308 GLN A CA 1
ATOM 2428 C C . GLN A 1 308 ? 27.342 13.100 -16.384 1.00 42.59 308 GLN A C 1
ATOM 2430 O O . GLN A 1 308 ? 27.535 13.487 -15.224 1.00 42.59 308 GLN A O 1
ATOM 2435 N N . PRO A 1 309 ? 28.179 13.438 -17.386 1.00 35.56 309 PRO A N 1
ATOM 2436 C CA . PRO A 1 309 ? 29.316 14.334 -17.195 1.00 35.56 309 PRO A CA 1
ATOM 2437 C C . PRO A 1 309 ? 28.865 15.670 -16.580 1.00 35.56 309 PRO A C 1
ATOM 2439 O O . PRO A 1 309 ? 28.025 16.361 -17.149 1.00 35.56 309 PRO A O 1
ATOM 2442 N N . GLY A 1 310 ? 29.415 16.028 -15.414 1.00 39.06 310 GLY A N 1
ATOM 2443 C CA . GLY A 1 310 ? 29.050 17.242 -14.664 1.00 39.06 310 GLY A CA 1
ATOM 2444 C C . GLY A 1 310 ? 28.181 17.007 -13.421 1.00 39.06 310 GLY A C 1
ATOM 2445 O O . GLY A 1 310 ? 28.025 17.923 -12.618 1.00 39.06 310 GLY A O 1
ATOM 2446 N N . MET A 1 311 ? 27.677 15.786 -13.204 1.00 41.72 311 MET A N 1
ATOM 2447 C CA . MET A 1 311 ? 27.019 15.379 -11.957 1.00 41.72 311 MET A CA 1
ATOM 2448 C C . MET A 1 311 ? 28.014 14.647 -11.041 1.00 41.72 311 MET A C 1
ATOM 2450 O O . MET A 1 311 ? 28.641 13.669 -11.447 1.00 41.72 311 MET A O 1
ATOM 2454 N N . SER A 1 312 ? 28.177 15.114 -9.797 1.00 41.06 312 SER A N 1
ATOM 2455 C CA . SER A 1 312 ? 29.060 14.488 -8.801 1.00 41.06 312 SER A CA 1
ATOM 2456 C C . SER A 1 312 ? 28.246 13.967 -7.614 1.00 41.06 312 SER A C 1
ATOM 2458 O O . SER A 1 312 ? 27.640 14.754 -6.890 1.00 41.06 312 SER A O 1
ATOM 2460 N N . THR A 1 313 ? 28.285 12.662 -7.369 1.00 41.66 313 THR A N 1
ATOM 2461 C CA . THR A 1 313 ? 27.917 12.028 -6.089 1.00 41.66 313 THR A CA 1
ATOM 2462 C C . THR A 1 313 ? 29.185 11.771 -5.276 1.00 41.66 313 THR A C 1
ATOM 2464 O O . THR A 1 313 ? 29.436 10.662 -4.813 1.00 41.66 313 THR A O 1
ATOM 2467 N N . GLY A 1 314 ? 30.092 12.751 -5.201 1.00 50.38 314 GLY A N 1
ATOM 2468 C CA . GLY A 1 314 ? 31.452 12.467 -4.740 1.00 50.38 314 GLY A CA 1
ATOM 2469 C C . GLY A 1 314 ? 32.073 11.266 -5.481 1.00 50.38 314 GLY A C 1
ATOM 2470 O O . GLY A 1 314 ? 31.792 11.017 -6.656 1.00 50.38 314 GLY A O 1
ATOM 2471 N N . ASN A 1 315 ? 32.916 10.505 -4.785 1.00 51.62 315 ASN A N 1
ATOM 2472 C CA . ASN A 1 315 ? 33.685 9.391 -5.352 1.00 51.62 315 ASN A CA 1
ATOM 2473 C C . ASN A 1 315 ? 32.886 8.076 -5.546 1.00 51.62 315 ASN A C 1
ATOM 2475 O O . ASN A 1 315 ? 33.521 7.035 -5.715 1.00 51.62 315 ASN A O 1
ATOM 2479 N N . GLY A 1 316 ? 31.543 8.077 -5.505 1.00 60.09 316 GLY A N 1
ATOM 2480 C CA . GLY A 1 316 ? 30.726 6.847 -5.502 1.00 60.09 316 GLY A CA 1
ATOM 2481 C C . GLY A 1 316 ? 29.750 6.660 -6.675 1.00 60.09 316 GLY A C 1
ATOM 2482 O O . GLY A 1 316 ? 29.322 7.627 -7.297 1.00 60.09 316 GLY A O 1
ATOM 2483 N N . GLU A 1 317 ? 29.387 5.408 -6.943 1.00 64.88 317 GLU A N 1
ATOM 2484 C CA . GLU A 1 317 ? 28.369 4.881 -7.860 1.00 64.88 317 GLU A CA 1
ATOM 2485 C C . GLU A 1 317 ? 27.218 4.236 -7.072 1.00 64.88 317 GLU A C 1
ATOM 2487 O O . GLU A 1 317 ? 27.374 3.853 -5.912 1.00 64.88 317 GLU A O 1
ATOM 2492 N N . VAL A 1 318 ? 26.050 4.096 -7.700 1.00 68.12 318 VAL A N 1
ATOM 2493 C CA . VAL A 1 318 ? 24.920 3.342 -7.140 1.00 68.12 318 VAL A CA 1
ATOM 2494 C C . VAL A 1 318 ? 24.678 2.118 -8.008 1.00 68.12 318 VAL A C 1
ATOM 2496 O O . VAL A 1 318 ? 24.563 2.224 -9.227 1.00 68.12 318 VAL A O 1
ATOM 2499 N N . THR A 1 319 ? 24.561 0.960 -7.372 1.00 66.88 319 THR A N 1
ATOM 2500 C CA . THR A 1 319 ? 24.176 -0.288 -8.025 1.00 66.88 319 THR A CA 1
ATOM 2501 C C . THR A 1 319 ? 22.841 -0.753 -7.466 1.00 66.88 319 THR A C 1
ATOM 2503 O O . THR A 1 319 ? 22.668 -0.833 -6.252 1.00 66.88 319 THR A O 1
ATOM 2506 N N . GLY A 1 320 ? 21.885 -1.067 -8.342 1.00 71.44 320 GLY A N 1
ATOM 2507 C CA . GLY A 1 320 ? 20.550 -1.509 -7.938 1.00 71.44 320 GLY A CA 1
ATOM 2508 C C . GLY A 1 320 ? 19.994 -2.650 -8.778 1.00 71.44 320 GLY A C 1
ATOM 2509 O O . GLY A 1 320 ? 20.443 -2.905 -9.898 1.00 71.44 320 GLY A O 1
ATOM 2510 N N . ILE A 1 321 ? 18.996 -3.336 -8.221 1.00 69.00 321 ILE A N 1
ATOM 2511 C CA . ILE A 1 321 ? 18.233 -4.386 -8.904 1.00 69.00 321 ILE A CA 1
ATOM 2512 C C . ILE A 1 321 ? 16.880 -3.808 -9.298 1.00 69.00 321 ILE A C 1
ATOM 2514 O O . ILE A 1 321 ? 16.078 -3.470 -8.432 1.00 69.00 321 ILE A O 1
ATOM 2518 N N . PHE A 1 322 ? 16.615 -3.717 -10.597 1.00 74.00 322 PHE A N 1
ATOM 2519 C CA . PHE A 1 322 ? 15.371 -3.169 -11.138 1.00 74.00 322 PHE A CA 1
ATOM 2520 C C . PHE A 1 322 ? 14.553 -4.269 -11.801 1.00 74.00 322 PHE A C 1
ATOM 2522 O O . PHE A 1 322 ? 15.105 -5.076 -12.541 1.00 74.00 322 PHE A O 1
ATOM 2529 N N . CYS A 1 323 ? 13.244 -4.302 -11.584 1.00 73.12 323 CYS A N 1
ATOM 2530 C CA . CYS A 1 323 ? 12.408 -5.428 -12.001 1.00 73.12 323 CYS A CA 1
ATOM 2531 C C . CYS A 1 323 ? 12.248 -5.514 -13.521 1.00 73.12 323 CYS A C 1
ATOM 2533 O O . CYS A 1 323 ? 12.749 -6.436 -14.163 1.00 73.12 323 CYS A O 1
ATOM 2535 N N . LEU A 1 324 ? 11.554 -4.528 -14.090 1.00 74.56 324 LEU A N 1
ATOM 2536 C CA . LEU A 1 324 ? 11.248 -4.465 -15.512 1.00 74.56 324 LEU A CA 1
ATOM 2537 C C . LEU A 1 324 ? 12.522 -4.264 -16.363 1.00 74.56 324 LEU A C 1
ATOM 2539 O O . LEU A 1 324 ? 12.717 -5.050 -17.291 1.00 74.56 324 LEU A O 1
ATOM 2543 N N . PRO A 1 325 ? 13.449 -3.333 -16.032 1.00 75.81 325 PRO A N 1
ATOM 2544 C CA . PRO A 1 325 ? 14.716 -3.178 -16.756 1.00 75.81 325 PRO A CA 1
ATOM 2545 C C . PRO A 1 325 ? 15.527 -4.469 -16.893 1.00 75.81 325 PRO A C 1
ATOM 2547 O O . PRO A 1 325 ? 15.961 -4.787 -18.000 1.00 75.81 325 PRO A O 1
ATOM 2550 N N . SER A 1 326 ? 15.628 -5.270 -15.823 1.00 70.62 326 SER A N 1
ATOM 2551 C CA . SER A 1 326 ? 16.360 -6.550 -15.817 1.00 70.62 326 SER A CA 1
ATOM 2552 C C . SER A 1 326 ? 15.876 -7.563 -16.857 1.00 70.62 326 SER A C 1
ATOM 2554 O O . SER A 1 326 ? 16.576 -8.541 -17.143 1.00 70.62 326 SER A O 1
ATOM 2556 N N . LEU A 1 327 ? 14.678 -7.370 -17.416 1.00 68.56 327 LEU A N 1
ATOM 2557 C CA . LEU A 1 327 ? 14.056 -8.272 -18.379 1.00 68.56 327 LEU A CA 1
ATOM 2558 C C . LEU A 1 327 ? 14.151 -7.785 -19.827 1.00 68.56 327 LEU A C 1
ATOM 2560 O O . LEU A 1 327 ? 13.917 -8.601 -20.719 1.00 68.56 327 LEU A O 1
ATOM 2564 N N . ILE A 1 328 ? 14.510 -6.516 -20.059 1.00 68.75 328 ILE A N 1
ATOM 2565 C CA . ILE A 1 328 ? 14.402 -5.853 -21.367 1.00 68.75 328 ILE A CA 1
ATOM 2566 C C . ILE A 1 328 ? 15.575 -6.163 -22.313 1.00 68.75 328 ILE A C 1
ATOM 2568 O O . ILE A 1 328 ? 15.349 -6.082 -23.514 1.00 68.75 328 ILE A O 1
ATOM 2572 N N . ASN A 1 329 ? 16.779 -6.567 -21.856 1.00 58.72 329 ASN A N 1
ATOM 2573 C CA . ASN A 1 329 ? 17.783 -7.216 -22.730 1.00 58.72 329 ASN A CA 1
ATOM 2574 C C . ASN A 1 329 ? 19.043 -7.763 -22.011 1.00 58.72 329 ASN A C 1
ATOM 2576 O O . ASN A 1 329 ? 19.371 -7.349 -20.905 1.00 58.72 329 ASN A O 1
ATOM 2580 N N . HIS A 1 330 ? 19.772 -8.654 -22.703 1.00 52.41 330 HIS A N 1
ATOM 2581 C CA . HIS A 1 330 ? 21.158 -9.101 -22.448 1.00 52.41 330 HIS A CA 1
ATOM 2582 C C . HIS A 1 330 ? 22.162 -8.526 -23.477 1.00 52.41 330 HIS A C 1
ATOM 2584 O O . HIS A 1 330 ? 23.297 -8.993 -23.563 1.00 52.41 330 HIS A O 1
ATOM 2590 N N . SER A 1 331 ? 21.770 -7.551 -24.301 1.00 36.91 331 SER A N 1
ATOM 2591 C CA . SER A 1 331 ? 22.677 -6.923 -25.267 1.00 36.91 331 SER A CA 1
ATOM 2592 C C . SER A 1 331 ? 23.771 -6.129 -24.548 1.00 36.91 331 SER A C 1
ATOM 2594 O O . SER A 1 331 ? 23.489 -5.378 -23.620 1.00 36.91 331 SER A O 1
ATOM 2596 N N . CYS A 1 332 ? 25.018 -6.290 -24.997 1.00 37.94 332 CYS A N 1
ATOM 2597 C CA . CYS A 1 332 ? 26.252 -5.771 -24.390 1.00 37.94 332 CYS A CA 1
ATOM 2598 C C . CYS A 1 332 ? 26.351 -4.235 -24.266 1.00 37.94 332 CYS A C 1
ATOM 260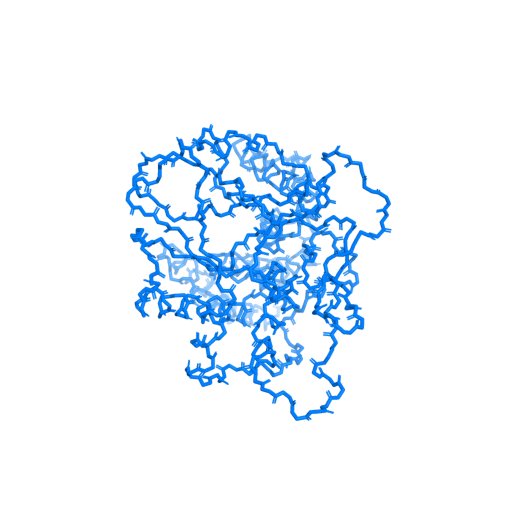0 O O . CYS A 1 332 ? 27.392 -3.732 -23.856 1.00 37.94 332 CYS A O 1
ATOM 2602 N N . LEU A 1 333 ? 25.298 -3.492 -24.609 1.00 35.34 333 LEU A N 1
ATOM 2603 C CA . LEU A 1 333 ? 25.157 -2.057 -24.394 1.00 35.34 333 LEU A CA 1
ATOM 2604 C C . LEU A 1 333 ? 23.689 -1.752 -24.033 1.00 35.34 333 LEU A C 1
ATOM 2606 O O . LEU A 1 333 ? 22.792 -2.188 -24.765 1.00 35.34 333 LEU A O 1
ATOM 2610 N N . PRO A 1 334 ? 23.416 -1.018 -22.939 1.00 37.00 334 PRO A N 1
ATOM 2611 C CA . PRO A 1 334 ? 22.075 -0.532 -22.647 1.00 37.00 334 PRO A CA 1
ATOM 2612 C C . PRO A 1 334 ? 21.693 0.564 -23.650 1.00 37.00 334 PRO A C 1
ATOM 2614 O O . PRO A 1 334 ? 22.353 1.593 -23.753 1.00 37.00 334 PRO A O 1
ATOM 2617 N N . ASN A 1 335 ? 20.588 0.372 -24.366 1.00 35.16 335 ASN A N 1
ATOM 2618 C CA . ASN A 1 335 ? 19.921 1.381 -25.202 1.00 35.16 335 ASN A CA 1
ATOM 2619 C C . ASN A 1 335 ? 19.111 2.388 -24.356 1.00 35.16 335 ASN A C 1
ATOM 2621 O O . ASN A 1 335 ? 18.047 2.844 -24.762 1.00 35.16 335 ASN A O 1
ATOM 2625 N N . ALA A 1 336 ? 19.585 2.663 -23.144 1.00 40.88 336 ALA A N 1
ATOM 2626 C CA . ALA A 1 336 ? 18.860 3.331 -22.079 1.00 40.88 336 ALA A CA 1
ATOM 2627 C C . ALA A 1 336 ? 19.825 4.276 -21.351 1.00 40.88 336 ALA A C 1
ATOM 2629 O O . ALA A 1 336 ? 20.856 3.837 -20.844 1.00 40.88 336 ALA A O 1
ATOM 2630 N N . THR A 1 337 ? 19.510 5.573 -21.311 1.00 37.94 337 THR A N 1
ATOM 2631 C CA . THR A 1 337 ? 20.300 6.581 -20.590 1.00 37.94 337 THR A CA 1
ATOM 2632 C C . THR A 1 337 ? 19.578 7.011 -19.324 1.00 37.94 337 THR A C 1
ATOM 2634 O O . THR A 1 337 ? 18.417 7.403 -19.358 1.00 37.94 337 THR A O 1
ATOM 2637 N N . MET A 1 338 ? 20.291 6.953 -18.204 1.00 49.28 338 MET A N 1
ATOM 2638 C CA . MET A 1 338 ? 19.803 7.371 -16.899 1.00 49.28 338 MET A CA 1
ATOM 2639 C C . MET A 1 338 ? 19.819 8.898 -16.745 1.00 49.28 338 MET A C 1
ATOM 2641 O O . MET A 1 338 ? 20.836 9.540 -17.004 1.00 49.28 338 MET A O 1
ATOM 2645 N N . ILE A 1 339 ? 18.736 9.450 -16.192 1.00 44.75 339 ILE A N 1
ATOM 2646 C CA . ILE A 1 339 ? 18.738 10.757 -15.525 1.00 44.75 339 ILE A CA 1
ATOM 2647 C C . ILE A 1 339 ? 18.509 10.498 -14.036 1.00 44.75 339 ILE A C 1
ATOM 2649 O O . ILE A 1 339 ? 17.388 10.236 -13.607 1.00 44.75 339 ILE A O 1
ATOM 2653 N N . THR A 1 340 ? 19.585 10.499 -13.253 1.00 38.00 340 THR A N 1
ATOM 2654 C CA . THR A 1 340 ? 19.506 10.562 -11.790 1.00 38.00 340 THR A CA 1
ATOM 2655 C C . THR A 1 340 ? 19.228 11.970 -11.367 1.00 38.00 340 THR A C 1
ATOM 2657 O O . THR A 1 340 ? 19.678 12.918 -12.021 1.00 38.00 340 THR A O 1
ATOM 2660 N N . GLY A 1 341 ? 18.699 12.099 -10.157 1.00 35.72 341 GLY A N 1
ATOM 2661 C CA . GLY A 1 341 ? 19.147 13.269 -9.470 1.00 35.72 341 GLY A CA 1
ATOM 2662 C C . GLY A 1 341 ? 18.854 13.426 -7.987 1.00 35.72 341 GLY A C 1
ATOM 2663 O O . GLY A 1 341 ? 18.032 12.716 -7.424 1.00 35.72 341 GLY A O 1
ATOM 2664 N N . GLY A 1 342 ? 19.635 14.329 -7.395 1.00 35.16 342 GLY A N 1
ATOM 2665 C CA . GLY A 1 342 ? 19.790 14.624 -5.972 1.00 35.16 342 GLY A CA 1
ATOM 2666 C C . GLY A 1 342 ? 21.122 15.368 -5.722 1.00 35.16 342 GLY A C 1
ATOM 2667 O O . GLY A 1 342 ? 22.009 15.296 -6.579 1.00 35.16 342 GLY A O 1
ATOM 2668 N N . PRO A 1 343 ? 21.305 16.088 -4.595 1.00 31.06 343 PRO A N 1
ATOM 2669 C CA . PRO A 1 343 ? 22.470 16.906 -4.301 1.00 31.06 343 PRO A CA 1
ATOM 2670 C C . PRO A 1 343 ? 23.461 16.159 -3.395 1.00 31.06 343 PRO A C 1
ATOM 2672 O O . PRO A 1 343 ? 23.127 15.234 -2.654 1.00 31.06 343 PRO A O 1
ATOM 2675 N N . ALA A 1 344 ? 24.714 16.591 -3.437 1.00 36.19 344 ALA A N 1
ATOM 2676 C CA . ALA A 1 344 ? 25.798 16.035 -2.648 1.00 36.19 344 ALA A CA 1
ATOM 2677 C C . ALA A 1 344 ? 25.771 16.540 -1.192 1.00 36.19 344 ALA A C 1
ATOM 2679 O O . ALA A 1 344 ? 26.394 17.555 -0.918 1.00 36.19 344 ALA A O 1
ATOM 2680 N N . THR A 1 345 ? 25.124 15.832 -0.259 1.00 32.53 345 THR A N 1
ATOM 2681 C CA . THR A 1 345 ? 25.480 15.841 1.181 1.00 32.53 345 THR A CA 1
ATOM 2682 C C . THR A 1 345 ? 24.905 14.615 1.892 1.00 32.53 345 THR A C 1
ATOM 2684 O O . THR A 1 345 ? 23.756 14.254 1.660 1.00 32.53 345 THR A O 1
ATOM 2687 N N . GLY A 1 346 ? 25.729 13.979 2.731 1.00 40.09 346 GLY A N 1
ATOM 2688 C CA . GLY A 1 346 ? 25.454 12.713 3.413 1.00 40.09 346 GLY A CA 1
ATOM 2689 C C . GLY A 1 346 ? 24.272 12.718 4.390 1.00 40.09 346 GLY A C 1
ATOM 2690 O O . GLY A 1 346 ? 23.832 13.764 4.857 1.00 40.09 346 GLY A O 1
ATOM 2691 N N . ASP A 1 347 ? 23.834 11.496 4.697 1.00 31.64 347 ASP A N 1
ATOM 2692 C CA . ASP A 1 347 ? 22.769 11.076 5.618 1.00 31.64 347 ASP A CA 1
ATOM 2693 C C . ASP A 1 347 ? 21.313 11.275 5.158 1.00 31.64 347 ASP A C 1
ATOM 2695 O O . ASP A 1 347 ? 20.630 12.213 5.565 1.00 31.64 347 ASP A O 1
ATOM 2699 N N . ARG A 1 348 ? 20.786 10.296 4.404 1.00 29.75 348 ARG A N 1
ATOM 2700 C CA . ARG A 1 348 ? 19.642 9.425 4.777 1.00 29.75 348 ARG A CA 1
ATOM 2701 C C . ARG A 1 348 ? 19.168 8.583 3.588 1.00 29.75 348 ARG A C 1
ATOM 2703 O O . ARG A 1 348 ? 19.306 8.955 2.430 1.00 29.75 348 ARG A O 1
ATOM 2710 N N . GLU A 1 349 ? 18.651 7.411 3.936 1.00 33.66 349 GLU A N 1
ATOM 2711 C CA . GLU A 1 349 ? 18.120 6.356 3.076 1.00 33.66 349 GLU A CA 1
ATOM 2712 C C . GLU A 1 349 ? 17.027 6.837 2.099 1.00 33.66 349 GLU A C 1
ATOM 2714 O O . GLU A 1 349 ? 16.119 7.564 2.490 1.00 33.66 349 GLU A O 1
ATOM 2719 N N . GLY A 1 350 ? 17.067 6.317 0.864 1.00 35.09 350 GLY A N 1
ATOM 2720 C CA . GLY A 1 350 ? 15.918 6.235 -0.049 1.00 35.09 350 GLY A CA 1
ATOM 2721 C C . GLY A 1 350 ? 15.789 7.362 -1.082 1.00 35.09 350 GLY A C 1
ATOM 2722 O O . GLY A 1 350 ? 15.559 8.513 -0.741 1.00 35.09 350 GLY A O 1
ATOM 2723 N N . GLY A 1 351 ? 15.855 7.012 -2.373 1.00 30.72 351 GLY A N 1
ATOM 2724 C CA . GLY A 1 351 ? 15.526 7.945 -3.459 1.00 30.72 351 GLY A CA 1
ATOM 2725 C C . GLY A 1 351 ? 16.003 7.504 -4.840 1.00 30.72 351 GLY A C 1
ATOM 2726 O O . GLY A 1 351 ? 16.723 8.235 -5.507 1.00 30.72 351 GLY A O 1
ATOM 2727 N N . GLY A 1 352 ? 15.656 6.289 -5.270 1.00 31.23 352 GLY A N 1
ATOM 2728 C CA . GLY A 1 352 ? 15.912 5.843 -6.639 1.00 31.23 352 GLY A CA 1
ATOM 2729 C C . GLY A 1 352 ? 14.719 6.151 -7.539 1.00 31.23 352 GLY A C 1
ATOM 2730 O O . GLY A 1 352 ? 13.679 5.506 -7.416 1.00 31.23 352 GLY A O 1
ATOM 2731 N N . ALA A 1 353 ? 14.877 7.088 -8.469 1.00 33.53 353 ALA A N 1
ATOM 2732 C CA . ALA A 1 353 ? 13.977 7.237 -9.602 1.00 33.53 353 ALA A CA 1
ATOM 2733 C C . ALA A 1 353 ? 14.803 7.421 -10.866 1.00 33.53 353 ALA A C 1
ATOM 2735 O O . ALA A 1 353 ? 15.624 8.336 -10.930 1.00 33.53 353 ALA A O 1
ATOM 2736 N N . ILE A 1 354 ? 14.599 6.552 -11.859 1.00 42.69 354 ILE A N 1
ATOM 2737 C CA . ILE A 1 354 ? 15.187 6.758 -13.179 1.00 42.69 354 ILE A CA 1
ATOM 2738 C C . ILE A 1 354 ? 14.130 6.540 -14.255 1.00 42.69 354 ILE A C 1
ATOM 2740 O O . ILE A 1 354 ? 13.543 5.468 -14.412 1.00 42.69 354 ILE A O 1
ATOM 2744 N N . LEU A 1 355 ? 13.939 7.636 -14.979 1.00 42.53 355 LEU A N 1
ATOM 2745 C CA . LEU A 1 355 ? 13.276 7.802 -16.259 1.00 42.53 355 LEU A CA 1
ATOM 2746 C C . LEU A 1 355 ? 14.125 7.158 -17.364 1.00 42.53 355 LEU A C 1
ATOM 2748 O O . LEU A 1 355 ? 15.305 7.488 -17.477 1.00 42.53 355 LEU A O 1
ATOM 2752 N N . LEU A 1 356 ? 13.531 6.297 -18.194 1.00 38.69 356 LEU A N 1
ATOM 2753 C CA . LEU A 1 356 ? 14.138 5.850 -19.451 1.00 38.69 356 LEU A CA 1
ATOM 2754 C C . LEU A 1 356 ? 13.221 6.246 -20.615 1.00 38.69 356 LEU A C 1
ATOM 2756 O O . LEU A 1 356 ? 12.148 5.672 -20.802 1.00 38.69 356 LEU A O 1
ATOM 2760 N N . VAL A 1 357 ? 13.651 7.256 -21.372 1.00 31.05 357 VAL A N 1
ATOM 2761 C CA . VAL A 1 357 ? 13.057 7.677 -22.649 1.00 31.05 357 VAL A CA 1
ATOM 2762 C C . VAL A 1 357 ? 14.079 7.367 -23.742 1.00 31.05 357 VAL A C 1
ATOM 2764 O O . VAL A 1 357 ? 15.269 7.620 -23.547 1.00 31.05 357 VAL A O 1
ATOM 2767 N N . SER A 1 358 ? 13.604 6.762 -24.835 1.00 26.06 358 SER A N 1
ATOM 2768 C CA . SER A 1 358 ? 14.364 6.497 -26.063 1.00 26.06 358 SER A CA 1
ATOM 2769 C C . SER A 1 358 ? 14.764 7.771 -26.789 1.00 26.06 358 SER A C 1
ATOM 2771 O O . SER A 1 358 ? 13.873 8.651 -26.880 1.00 26.06 358 SER A O 1
#

Sequence (358 aa):
MAAEAEALRAKGKKLCGRGRWSEAAVVYGKYIDAVRSQKGEVREKLVIGYSNRAEVWLQLQNYANALDDAERALTLDPPHLKSLVRKARALSALKLYKDAQSIFEDLLKKDGIDAEYKQTLRASLKVASMKDMQTRFGKFKDFAGHCTGQSDLPDGFEEFVGPVELKRTAGMARGLFATRDLAPGDLIFVSSPMVSVMHPKGDAVDPEVTSTLIADLKKRVEYARDNLIDFSQIQFLVQLDTLAGPYPDGPLSRDTPPMRYFTPVNALPEDLREIKIPGEETPVIRTQFDLATQFDVIIRRRYTLWLQPGMSTGNGEVTGIFCLPSLINHSCLPNATMITGGPATGDREGGGAILLVS

Secondary structure (DSSP, 8-state):
-HHHHHHHHHHHHHHHTTT-HHHHHHHHHHHHHHHHTSSS--HHHHHHHHHHHHHHHHHTT-HHHHHHHHHHHHHH-TT-HHHHHHHHHHHHHTT-HHHHHHHHHHHHH-TT--HHHHHHHHHHHHHHHHHHHHHHH---TTHHHHTTT----TT-PPPEE-SEEEEE-TTS-EEEEESS---TT---EEE--SEEEEEES-SS--HHHHHHHHHHHHHHHHHHHHH-S-HHHHHHHHHGGGGSS---S-GGGGPPPPGGGTS-GGGS-GGGS----TTSPPP-------HHHHHHHHHHHEEEE-PPTT--BTBEEEEEE-TTHHHH---SS-S---B----S---------EEE--

pLDDT: mean 72.87, std 21.04, range [26.06, 98.44]

Nearest PDB structures (foldseek):
  6fdt-assembly1_A  TM=8.955E-01  e=2.482E-04  Homo sapiens
  6hft-assembly1_A  TM=8.863E-01  e=9.599E-04  Saccharomyces cerevisiae
  4i2z-assembly1_A  TM=7.012E-01  e=2.404E-03  Caenorhabditis elegans
  9f1d-assembly1_DB  TM=7.065E-01  e=1.092E-01  Homo sapiens
  6c95-assembly1_A  TM=6.231E-01  e=2.606E-01  Homo sapiens

Foldseek 3Di:
DVVQLVVLVVVLVVCVVVLVLVVSLVSLVVSLVVLVPDPDDSLVVLLVSLLSSLVSCVSVLQLLSNLVSLVSSCVSPVVPLSSLLSNLSSCVSLVLLVVSLVSLVVSLVDPPDDPVVNVVSVVSNVLSVQQLCCQAPVDHPPPVCLQAVVDPDDAAHDKYADQWDWDDDVVFAIAIDGNDDDDVPDFHIKWFFLDKDKDFDDPDDDPVRLVVQLVSLLVSLVCCVRRHQPCLQSLVVLVCLLQQDDPPPDPVNRDGDDCLNRRRLNNDDPVSNRSDHPPDDDDDRPSDDDPVSSSRLQVQQKDWADADPPDPLDRIIMIGHTRPSSRRHSPPDDPWHWSHHYHHDDDDDDYDITGTDD

Solvent-accessible surface area (backbone atoms only — not comparable to full-atom values): 20404 Å² total; per-residue (Å²): 92,74,72,53,25,53,52,31,49,54,50,20,53,54,27,50,79,67,70,39,35,74,60,20,38,56,33,28,50,52,22,38,56,38,43,72,70,48,89,73,96,41,63,71,61,44,26,52,29,28,29,54,32,16,50,34,23,50,77,67,60,25,26,52,60,8,31,56,25,9,47,56,15,31,76,72,38,71,83,41,64,70,21,54,54,44,30,24,53,18,28,40,73,68,47,30,13,64,66,16,29,56,48,39,55,55,56,67,71,47,80,96,64,54,73,68,59,48,48,56,45,51,53,52,32,52,51,25,48,49,50,32,35,18,24,62,66,65,50,69,77,59,55,67,36,39,32,47,54,73,44,93,66,93,79,61,64,67,39,20,57,41,63,56,38,61,44,70,47,91,100,56,60,40,34,76,40,69,75,56,91,78,59,94,88,56,75,46,40,30,57,42,53,80,37,73,50,78,44,71,68,66,99,68,83,51,71,64,60,55,51,51,49,52,54,50,45,50,51,53,50,53,47,36,72,76,33,44,46,70,40,62,38,60,51,49,62,60,53,46,63,71,74,74,58,88,68,81,90,50,77,86,73,73,71,68,70,67,56,72,48,66,39,34,60,55,53,44,59,78,90,72,41,54,74,67,63,97,88,65,89,72,78,86,72,82,83,82,70,60,68,68,58,55,52,52,46,47,70,74,39,46,46,74,54,73,70,56,94,93,63,64,62,71,74,43,34,44,35,27,40,36,72,67,67,53,55,39,58,85,61,99,62,78,89,62,58,71,53,72,44,52,61,79,70,87,90,80,88,86,65,58,52,38,53,46,62,128

Radius of gyration: 23.1 Å; Cα contacts (8 Å, |Δi|>4): 505; chains: 1; bounding box: 61×50×66 Å